Protein AF-A0A5P2B6B4-F1 (afdb_monomer)

Solvent-accessible surface area (backbone atoms only — not comparable to full-atom values): 13349 Å² total; per-residue (Å²): 59,82,77,48,73,48,73,36,60,22,91,46,49,34,39,34,38,29,34,76,62,81,73,95,62,90,82,69,44,90,88,43,49,54,36,73,57,63,37,37,36,38,33,26,19,46,38,84,82,54,61,31,37,40,37,37,16,48,32,23,35,77,52,66,64,51,74,76,42,79,48,65,31,42,17,85,80,11,31,41,22,40,26,20,81,87,60,85,31,70,50,74,45,80,78,59,76,56,40,80,41,42,38,36,35,22,26,74,38,90,50,51,19,49,40,37,42,38,28,32,52,43,36,86,60,73,40,76,66,83,53,25,86,97,28,76,68,80,39,28,17,46,19,91,91,55,85,76,46,64,69,54,48,42,48,59,49,61,70,56,83,67,64,58,54,33,37,45,12,17,43,48,43,47,53,54,58,38,58,77,70,43,60,79,96,44,29,66,64,53,50,52,52,54,49,50,54,52,37,57,49,49,37,70,77,27,78,84,55,50,70,65,63,45,52,62,45,47,60,58,55,48,54,58,60,65,73,57,87,72,60,58,46,61,54,19,43,52,51,23,52,56,50,66,74,72,99

Radius of gyration: 19.87 Å; Cα contacts (8 Å, |Δi|>4): 507; chains: 1; bounding box: 45×36×56 Å

Structure (mmCIF, N/CA/C/O backbone):
data_AF-A0A5P2B6B4-F1
#
_entry.id   AF-A0A5P2B6B4-F1
#
loop_
_atom_site.group_PDB
_atom_site.id
_atom_site.type_symbol
_atom_site.label_atom_id
_atom_site.label_alt_id
_atom_site.label_comp_id
_atom_site.label_asym_id
_atom_site.label_entity_id
_atom_site.label_seq_id
_atom_site.pdbx_PDB_ins_code
_atom_site.Cartn_x
_atom_site.Cartn_y
_atom_site.Cartn_z
_atom_site.occupancy
_atom_site.B_iso_or_equiv
_atom_site.auth_seq_id
_atom_site.auth_comp_id
_atom_site.auth_asym_id
_atom_site.auth_atom_id
_atom_site.pdbx_PDB_model_num
ATOM 1 N N . MET A 1 1 ? -0.303 7.213 -2.039 1.00 91.44 1 MET A N 1
ATOM 2 C CA . MET A 1 1 ? 1.070 6.738 -1.867 1.00 91.44 1 MET A CA 1
ATOM 3 C C . MET A 1 1 ? 1.201 5.963 -0.576 1.00 91.44 1 MET A C 1
ATOM 5 O O . MET A 1 1 ? 0.590 6.354 0.409 1.00 91.44 1 MET A O 1
ATOM 9 N N . LEU A 1 2 ? 1.980 4.879 -0.571 1.00 93.62 2 LEU A N 1
ATOM 10 C CA . LEU A 1 2 ? 2.314 4.149 0.654 1.00 93.62 2 LEU A CA 1
ATOM 11 C C . LEU A 1 2 ? 3.146 5.065 1.562 1.00 93.62 2 LEU A C 1
ATOM 13 O O . LEU A 1 2 ? 4.217 5.510 1.159 1.00 93.62 2 LEU A O 1
ATOM 17 N N . ILE A 1 3 ? 2.653 5.351 2.764 1.00 94.56 3 ILE A N 1
ATOM 18 C CA . ILE A 1 3 ? 3.325 6.221 3.746 1.00 94.56 3 ILE A CA 1
ATOM 19 C C . ILE A 1 3 ? 3.871 5.443 4.947 1.00 94.56 3 ILE A C 1
ATOM 21 O O . ILE A 1 3 ? 4.609 5.995 5.755 1.00 94.56 3 ILE A O 1
ATOM 25 N N . GLY A 1 4 ? 3.514 4.165 5.077 1.00 93.75 4 GLY A N 1
ATOM 26 C CA . GLY A 1 4 ? 4.013 3.310 6.143 1.00 93.75 4 GLY A CA 1
ATOM 27 C C . GLY A 1 4 ? 3.501 1.881 6.029 1.00 93.75 4 GLY A C 1
ATOM 28 O O . GLY A 1 4 ? 2.440 1.625 5.463 1.00 93.75 4 GLY A O 1
ATOM 29 N N . SER A 1 5 ? 4.258 0.938 6.580 1.00 94.62 5 SER A N 1
ATOM 30 C CA . SER A 1 5 ? 3.860 -0.462 6.699 1.00 94.62 5 SER A CA 1
ATOM 31 C C . SER A 1 5 ? 4.417 -1.030 7.996 1.00 94.62 5 SER A C 1
ATOM 33 O O . SER A 1 5 ? 5.578 -0.794 8.321 1.00 94.62 5 SER A O 1
ATOM 35 N N . ALA A 1 6 ? 3.609 -1.803 8.714 1.00 94.81 6 ALA A N 1
ATOM 36 C CA . ALA A 1 6 ? 3.999 -2.443 9.962 1.00 94.81 6 ALA A CA 1
ATOM 37 C C . ALA A 1 6 ? 3.448 -3.868 10.044 1.00 94.81 6 ALA A C 1
ATOM 39 O O . ALA A 1 6 ? 2.351 -4.156 9.567 1.00 94.81 6 ALA A O 1
ATOM 40 N N . GLU A 1 7 ? 4.200 -4.756 10.685 1.00 94.81 7 GLU A N 1
ATOM 41 C CA . GLU A 1 7 ? 3.718 -6.072 11.094 1.00 94.81 7 GLU A CA 1
ATOM 42 C C . GLU A 1 7 ? 3.522 -6.060 12.609 1.00 94.81 7 GLU A C 1
ATOM 44 O O . GLU A 1 7 ? 4.463 -5.839 13.368 1.00 94.81 7 GLU A O 1
ATOM 49 N N . LEU A 1 8 ? 2.279 -6.236 13.049 1.00 94.44 8 LEU A N 1
ATOM 50 C CA . LEU A 1 8 ? 1.875 -6.023 14.434 1.00 94.44 8 LEU A CA 1
ATOM 51 C C . LEU A 1 8 ? 1.517 -7.346 15.101 1.00 94.44 8 LEU A C 1
ATOM 53 O O . LEU A 1 8 ? 0.795 -8.173 14.537 1.00 94.44 8 LEU A O 1
ATOM 57 N N . HIS A 1 9 ? 1.980 -7.526 16.335 1.00 92.69 9 HIS A N 1
ATOM 58 C CA . HIS A 1 9 ? 1.501 -8.601 17.189 1.00 92.69 9 HIS A CA 1
ATOM 59 C C . HIS A 1 9 ? 0.221 -8.153 17.899 1.00 92.69 9 HIS A C 1
ATOM 61 O O . HIS A 1 9 ? 0.231 -7.177 18.647 1.00 92.69 9 HIS A O 1
ATOM 67 N N . LEU A 1 10 ? -0.884 -8.870 17.688 1.00 93.44 10 LEU A N 1
ATOM 68 C CA . LEU A 1 10 ? -2.151 -8.553 18.340 1.00 93.44 10 LEU A CA 1
ATOM 69 C C . LEU A 1 10 ? -2.412 -9.512 19.503 1.00 93.44 10 LEU A C 1
ATOM 71 O O . LEU A 1 10 ? -2.600 -10.714 19.302 1.00 93.44 10 LEU A O 1
ATOM 75 N N . ASN A 1 11 ? -2.463 -8.959 20.719 1.00 90.00 11 ASN A N 1
ATOM 76 C CA . ASN A 1 11 ? -2.829 -9.703 21.929 1.00 90.00 11 ASN A CA 1
ATOM 77 C C . ASN A 1 11 ? -4.291 -10.173 21.893 1.00 90.00 11 ASN A C 1
ATOM 79 O O . ASN A 1 11 ? -4.629 -11.232 22.412 1.00 90.00 11 ASN A O 1
ATOM 83 N N . HIS A 1 12 ? -5.150 -9.374 21.261 1.00 90.31 12 HIS A N 1
ATOM 84 C CA . HIS A 1 12 ? -6.575 -9.629 21.077 1.00 90.31 12 HIS A CA 1
ATOM 85 C C . HIS A 1 12 ? -6.882 -9.670 19.585 1.00 90.31 12 HIS A C 1
ATOM 87 O O . HIS A 1 12 ? -6.149 -9.084 18.796 1.00 90.31 12 HIS A O 1
ATOM 93 N N . ARG A 1 13 ? -7.981 -10.319 19.183 1.00 92.75 13 ARG A N 1
ATOM 94 C CA . ARG A 1 13 ? -8.430 -10.426 17.775 1.00 92.75 13 ARG A CA 1
ATOM 95 C C . ARG A 1 13 ? -8.974 -9.109 17.205 1.00 92.75 13 ARG A C 1
ATOM 97 O O . ARG A 1 13 ? -9.963 -9.103 16.481 1.00 92.75 13 ARG A O 1
ATOM 104 N N . VAL A 1 14 ? -8.367 -7.987 17.585 1.00 95.06 14 VAL A N 1
ATOM 105 C CA . VAL A 1 14 ? -8.829 -6.634 17.291 1.00 95.06 14 VAL A CA 1
ATOM 106 C C . VAL A 1 14 ? -7.638 -5.742 16.969 1.00 95.06 14 VAL A C 1
ATOM 108 O O . VAL A 1 14 ? -6.748 -5.558 17.804 1.00 95.06 14 VAL A O 1
ATOM 111 N N . LEU A 1 15 ? -7.660 -5.167 15.771 1.00 96.44 15 LEU A N 1
ATOM 112 C CA . LEU A 1 15 ? -6.787 -4.077 15.360 1.00 96.44 15 LEU A CA 1
ATOM 113 C C . LEU A 1 15 ? -7.529 -2.752 15.579 1.00 96.44 15 LEU A C 1
ATOM 115 O O . LEU A 1 15 ? -8.641 -2.581 15.081 1.00 96.44 15 LEU A O 1
ATOM 119 N N . ARG A 1 16 ? -6.920 -1.820 16.312 1.00 97.19 16 ARG A N 1
ATOM 120 C CA . ARG A 1 16 ? -7.391 -0.438 16.454 1.00 97.19 16 ARG A CA 1
ATOM 121 C C . ARG A 1 16 ? -6.700 0.439 15.419 1.00 97.19 16 ARG A C 1
ATOM 123 O O . ARG A 1 16 ? -5.485 0.349 15.266 1.00 97.19 16 ARG A O 1
ATOM 130 N N . ILE A 1 17 ? -7.476 1.288 14.758 1.00 97.81 17 ILE A N 1
ATOM 131 C CA . ILE A 1 17 ? -7.048 2.273 13.762 1.00 97.81 17 ILE A CA 1
ATOM 132 C C . ILE A 1 17 ? -7.698 3.605 14.139 1.00 97.81 17 ILE A C 1
ATOM 134 O O . ILE A 1 17 ? -8.892 3.617 14.419 1.00 97.81 17 ILE A O 1
ATOM 138 N N . GLY A 1 18 ? -6.966 4.713 14.164 1.00 97.56 18 GLY A N 1
ATOM 139 C CA . GLY A 1 18 ? -7.562 6.022 14.449 1.00 97.56 18 GLY A CA 1
ATOM 140 C C . GLY A 1 18 ? -6.600 6.990 15.113 1.00 97.56 18 GLY A C 1
ATOM 141 O O . GLY A 1 18 ? -5.397 6.924 14.867 1.00 97.56 18 GLY A O 1
ATOM 142 N N . SER A 1 19 ? -7.131 7.876 15.953 1.00 96.19 19 SER A N 1
ATOM 143 C CA . SER A 1 19 ? -6.328 8.845 16.700 1.00 96.19 19 SER A CA 1
ATOM 144 C C . SER A 1 19 ? -5.232 8.169 17.547 1.00 96.19 19 SER A C 1
ATOM 146 O O . SER A 1 19 ? -5.400 7.060 18.063 1.00 96.19 19 SER A O 1
ATOM 148 N N . PRO A 1 20 ? -4.083 8.834 17.733 1.00 95.38 20 PRO A N 1
ATOM 149 C CA . PRO A 1 20 ? -3.073 8.428 18.696 1.00 95.38 20 PRO A CA 1
ATOM 150 C C . PRO A 1 20 ? -3.533 8.419 20.162 1.00 95.38 20 PRO A C 1
ATOM 152 O O . PRO A 1 20 ? -2.935 7.704 20.980 1.00 95.38 20 PRO A O 1
ATOM 155 N N . ALA A 1 21 ? -4.539 9.213 20.518 1.00 93.38 21 ALA A N 1
ATOM 156 C CA . ALA A 1 21 ? -5.131 9.184 21.849 1.00 93.38 21 ALA A CA 1
ATOM 157 C C . ALA A 1 21 ? -6.040 7.950 22.006 1.00 93.38 21 ALA A C 1
ATOM 159 O O . ALA A 1 21 ? -6.608 7.489 21.024 1.00 93.38 21 ALA A O 1
ATOM 160 N N . PRO A 1 22 ? -6.212 7.388 23.215 1.00 90.44 22 PRO A N 1
ATOM 161 C CA . PRO A 1 22 ? -7.196 6.329 23.433 1.00 90.44 22 PRO A CA 1
ATOM 162 C C . PRO A 1 22 ? -8.619 6.772 23.035 1.00 90.44 22 PRO A C 1
ATOM 164 O O . PRO A 1 22 ? -8.943 7.950 23.183 1.00 90.44 22 PRO A O 1
ATOM 167 N N . PRO A 1 23 ? -9.490 5.851 22.579 1.00 90.75 23 PRO A N 1
ATOM 168 C CA . PRO A 1 23 ? -10.877 6.190 22.280 1.00 90.75 23 PRO A CA 1
ATOM 169 C C . PRO A 1 23 ? -11.614 6.633 23.550 1.00 90.75 23 PRO A C 1
ATOM 171 O O . PRO A 1 23 ? -11.475 6.009 24.602 1.00 90.75 23 PRO A O 1
ATOM 174 N N . GLU A 1 24 ? -12.425 7.686 23.437 1.00 86.75 24 GLU A N 1
ATOM 175 C CA . GLU A 1 24 ? -13.268 8.188 24.535 1.00 86.75 24 GLU A CA 1
ATOM 176 C C . GLU A 1 24 ? -14.393 7.204 24.898 1.00 86.75 24 GLU A C 1
ATOM 178 O O . GLU A 1 24 ? -14.835 7.135 26.044 1.00 86.75 24 GLU A O 1
ATOM 183 N N . GLU A 1 25 ? -14.834 6.412 23.919 1.00 89.25 25 GLU A N 1
ATOM 184 C CA . GLU A 1 25 ? -15.925 5.449 24.039 1.00 89.25 25 GLU A CA 1
ATOM 185 C C . GLU A 1 25 ? -15.418 4.001 24.045 1.00 89.25 25 GLU A C 1
ATOM 187 O O . GLU A 1 25 ? -14.388 3.655 23.455 1.00 89.25 25 GLU A O 1
ATOM 192 N N . VAL A 1 26 ? -16.190 3.107 24.670 1.00 90.06 26 VAL A N 1
ATOM 193 C CA . VAL A 1 26 ? -15.909 1.668 24.638 1.00 90.06 26 VAL A CA 1
ATOM 194 C C . VAL A 1 26 ? -16.328 1.089 23.287 1.00 90.06 26 VAL A C 1
ATOM 196 O O . VAL A 1 26 ? -17.502 0.837 23.029 1.00 90.06 26 VAL A O 1
ATOM 199 N N . LEU A 1 27 ? -15.339 0.809 22.442 1.00 92.50 27 LEU A N 1
ATOM 200 C CA . LEU A 1 27 ? -15.523 0.192 21.130 1.00 92.50 27 LEU A CA 1
ATOM 201 C C . LEU A 1 27 ? -15.472 -1.342 21.207 1.00 92.50 27 LEU A C 1
ATOM 203 O O . LEU A 1 27 ? -14.423 -1.963 21.013 1.00 92.50 27 LEU A O 1
ATOM 207 N N . ALA A 1 28 ? -16.612 -1.971 21.488 1.00 92.12 28 ALA A N 1
ATOM 208 C CA . ALA A 1 28 ? -16.741 -3.428 21.506 1.00 92.12 28 ALA A CA 1
ATOM 209 C C . ALA A 1 28 ? -17.234 -3.968 20.153 1.00 92.12 28 ALA A C 1
ATOM 211 O O . ALA A 1 28 ? -18.277 -3.551 19.665 1.00 92.12 28 ALA A O 1
ATOM 212 N N . LEU A 1 29 ? -16.522 -4.944 19.575 1.00 91.06 29 LEU A N 1
ATOM 213 C CA . LEU A 1 29 ? -16.943 -5.578 18.316 1.00 91.06 29 LEU A CA 1
ATOM 214 C C . LEU A 1 29 ? -18.234 -6.394 18.456 1.00 91.06 29 LEU A C 1
ATOM 216 O O . LEU A 1 29 ? -18.972 -6.527 17.491 1.00 91.06 29 LEU A O 1
ATOM 220 N N . ALA A 1 30 ? -18.489 -6.996 19.624 1.00 89.62 30 ALA A N 1
ATOM 221 C CA . ALA A 1 30 ? -19.669 -7.836 19.880 1.00 89.62 30 ALA A CA 1
ATOM 222 C C . ALA A 1 30 ? -19.943 -8.917 18.800 1.00 89.62 30 ALA A C 1
ATOM 224 O O . ALA A 1 30 ? -21.089 -9.254 18.522 1.00 89.62 30 ALA A O 1
ATOM 225 N N . GLY A 1 31 ? -18.886 -9.468 18.190 1.00 87.69 31 GLY A N 1
ATOM 226 C CA . GLY A 1 31 ? -18.977 -10.470 17.119 1.00 87.69 31 GLY A CA 1
ATOM 227 C C . GLY A 1 31 ? -19.087 -9.899 15.698 1.00 87.69 31 GLY A C 1
ATOM 228 O O . GLY A 1 31 ? -19.020 -10.668 14.743 1.00 87.69 31 GLY A O 1
ATOM 229 N N . ALA A 1 32 ? -19.205 -8.579 15.539 1.00 92.75 32 ALA A N 1
ATOM 230 C CA . ALA A 1 32 ? -19.132 -7.912 14.244 1.00 92.75 32 ALA A CA 1
ATOM 231 C C . ALA A 1 32 ? -17.679 -7.850 13.723 1.00 92.75 32 ALA A C 1
ATOM 233 O O . ALA A 1 32 ? -16.735 -7.845 14.519 1.00 92.75 32 ALA A O 1
ATOM 234 N N . PRO A 1 33 ? -17.471 -7.757 12.396 1.00 93.12 33 PRO A N 1
ATOM 235 C CA . PRO A 1 33 ? -16.137 -7.589 11.817 1.00 93.12 33 PRO A CA 1
ATOM 236 C C . PRO A 1 33 ? -15.548 -6.186 12.049 1.00 93.12 33 PRO A C 1
ATOM 238 O O . PRO A 1 33 ? -14.350 -5.986 11.849 1.00 93.12 33 PRO A O 1
ATOM 241 N N . LEU A 1 34 ? -16.379 -5.224 12.460 1.00 96.81 34 LEU A N 1
ATOM 242 C CA . LEU A 1 34 ? -16.052 -3.809 12.575 1.00 96.81 34 LEU A CA 1
ATOM 243 C C . LEU A 1 34 ? -16.903 -3.140 13.663 1.00 96.81 34 LEU A C 1
ATOM 245 O O . LEU A 1 34 ? -18.099 -3.411 13.763 1.00 96.81 34 LEU A O 1
ATOM 249 N N . VAL A 1 35 ? -16.313 -2.204 14.406 1.00 97.12 35 VAL A N 1
ATOM 250 C CA . VAL A 1 35 ? -17.040 -1.143 15.120 1.00 97.12 35 VAL A CA 1
ATOM 251 C C . VAL A 1 35 ? -16.271 0.170 14.970 1.00 97.12 35 VAL A C 1
ATOM 253 O O . VAL A 1 35 ? -15.041 0.160 14.958 1.00 97.12 35 VAL A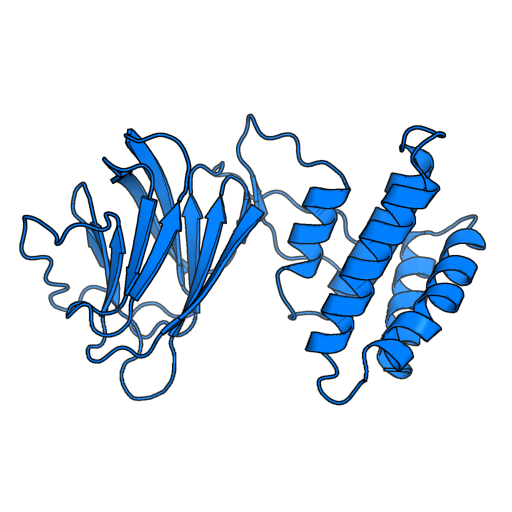 O 1
ATOM 256 N N . ALA A 1 36 ? -16.971 1.294 14.839 1.00 97.19 36 ALA A N 1
ATOM 257 C CA . ALA A 1 36 ? -16.359 2.602 14.630 1.00 97.19 36 ALA A CA 1
ATOM 258 C C . ALA A 1 36 ? -16.974 3.663 15.550 1.00 97.19 36 ALA A C 1
ATOM 260 O O . ALA A 1 36 ? -18.158 3.600 15.875 1.00 97.19 36 ALA A O 1
ATOM 261 N N . SER A 1 37 ? -16.157 4.637 15.935 1.00 96.56 37 SER A N 1
ATOM 262 C CA . SER A 1 37 ? -16.560 5.928 16.489 1.00 96.56 37 SER A CA 1
ATOM 263 C C . SER A 1 37 ? -16.052 7.044 15.576 1.00 96.56 37 SER A C 1
ATOM 265 O O . SER A 1 37 ? -15.486 6.804 14.512 1.00 96.56 37 SER A O 1
ATOM 267 N N . ARG A 1 38 ? -16.211 8.290 16.024 1.00 96.69 38 ARG A N 1
ATOM 268 C CA . ARG A 1 38 ? -15.717 9.474 15.321 1.00 96.69 38 ARG A CA 1
ATOM 269 C C . ARG A 1 38 ? -14.191 9.521 15.166 1.00 96.69 38 ARG A C 1
ATOM 271 O O . ARG A 1 38 ? -13.702 10.160 14.244 1.00 96.69 38 ARG A O 1
ATOM 278 N N . THR A 1 39 ? -13.433 8.913 16.075 1.00 97.50 39 THR A N 1
ATOM 279 C CA . THR A 1 39 ? -11.960 9.027 16.109 1.00 97.50 39 THR A CA 1
ATOM 280 C C . THR A 1 39 ? -11.252 7.703 15.859 1.00 97.50 39 THR A C 1
ATOM 282 O O . THR A 1 39 ? -10.038 7.687 15.667 1.00 97.50 39 THR A O 1
ATOM 285 N N . HIS A 1 40 ? -11.985 6.587 15.886 1.00 97.94 40 HIS A N 1
ATOM 286 C CA . HIS A 1 40 ? -11.404 5.255 15.864 1.00 97.94 40 HIS A CA 1
ATOM 287 C C . HIS A 1 40 ? -12.270 4.234 15.144 1.00 97.94 40 HIS A C 1
ATOM 289 O O . HIS A 1 40 ? -13.495 4.287 15.155 1.00 97.94 40 HIS A O 1
ATOM 295 N N . VAL A 1 41 ? -11.600 3.214 14.631 1.00 97.69 41 VAL A N 1
ATOM 296 C CA . VAL A 1 41 ? -12.173 1.997 14.087 1.00 97.69 41 VAL A CA 1
ATOM 297 C C . VAL A 1 41 ? -11.484 0.809 14.745 1.00 97.69 41 VAL A C 1
ATOM 299 O O . VAL A 1 41 ? -10.259 0.752 14.856 1.00 97.69 41 VAL A O 1
ATOM 302 N N . HIS A 1 42 ? -12.273 -0.163 15.178 1.00 97.56 42 HIS A N 1
ATOM 303 C CA . HIS A 1 42 ? -11.806 -1.488 15.551 1.00 97.56 42 HIS A CA 1
ATOM 304 C C . HIS A 1 42 ? -12.193 -2.474 14.454 1.00 97.56 42 HIS A C 1
ATOM 306 O O . HIS A 1 42 ? -13.360 -2.558 14.076 1.00 97.56 42 HIS A O 1
ATOM 312 N N . ILE A 1 43 ? -11.214 -3.239 13.978 1.00 97.19 43 ILE A N 1
ATOM 313 C CA . ILE A 1 43 ? -11.387 -4.281 12.965 1.00 97.19 43 ILE A CA 1
ATOM 314 C C . ILE A 1 43 ? -11.069 -5.638 13.587 1.00 97.19 43 ILE A C 1
ATOM 316 O O . ILE A 1 43 ? -10.044 -5.801 14.254 1.00 97.19 43 ILE A O 1
ATOM 320 N N . ALA A 1 44 ? -11.935 -6.620 13.345 1.00 96.31 44 ALA A N 1
ATOM 321 C CA . ALA A 1 44 ? -11.678 -8.008 13.697 1.00 96.31 44 ALA A CA 1
ATOM 322 C C . ALA A 1 44 ? -10.513 -8.567 12.863 1.00 96.31 44 ALA A C 1
ATOM 324 O O . ALA A 1 44 ? -10.546 -8.553 11.631 1.00 96.31 44 ALA A O 1
ATOM 325 N N . ALA A 1 45 ? -9.488 -9.077 13.540 1.00 95.31 45 ALA A N 1
ATOM 326 C CA . ALA A 1 45 ? -8.266 -9.578 12.921 1.00 95.31 45 ALA A CA 1
ATOM 327 C C . ALA A 1 45 ? -7.811 -10.881 13.586 1.00 95.31 45 ALA A C 1
ATOM 329 O O . ALA A 1 45 ? -8.246 -11.229 14.689 1.00 95.31 45 ALA A O 1
ATOM 330 N N . ARG A 1 46 ? -6.893 -11.613 12.949 1.00 92.38 46 ARG A N 1
ATOM 331 C CA . ARG A 1 46 ? -6.263 -12.760 13.616 1.00 92.38 46 ARG A CA 1
ATOM 332 C C . ARG A 1 46 ? -5.443 -12.289 14.823 1.00 92.38 46 ARG A C 1
ATOM 334 O O . ARG A 1 46 ? -4.767 -11.268 14.765 1.00 92.38 46 ARG A O 1
ATOM 341 N N . ALA A 1 47 ? -5.460 -13.066 15.901 1.00 83.31 47 ALA A N 1
ATOM 342 C CA . ALA A 1 47 ? -4.576 -12.870 17.051 1.00 83.31 47 ALA A CA 1
ATOM 343 C C . ALA A 1 47 ? -3.822 -14.152 17.353 1.00 83.31 47 ALA A C 1
ATOM 345 O O . ALA A 1 47 ? -4.353 -15.241 17.123 1.00 83.31 47 ALA A O 1
ATOM 346 N N . GLN A 1 48 ? -2.608 -14.001 17.885 1.00 78.81 48 GLN A N 1
ATOM 347 C CA . GLN A 1 48 ? -1.766 -15.076 18.430 1.00 78.81 48 GLN A CA 1
ATOM 348 C C . GLN A 1 48 ? -1.373 -16.208 17.455 1.00 78.81 48 GLN A C 1
ATOM 350 O O . GLN A 1 48 ? -0.565 -17.056 17.813 1.00 78.81 48 GLN A O 1
ATOM 355 N N . ALA A 1 49 ? -1.878 -16.207 16.217 1.00 78.19 49 ALA A N 1
ATOM 356 C CA . ALA A 1 49 ? -1.509 -17.153 15.161 1.00 78.19 49 ALA A CA 1
ATOM 357 C C . ALA A 1 49 ? -0.399 -16.625 14.227 1.00 78.19 49 ALA A C 1
ATOM 359 O O . ALA A 1 49 ? 0.201 -17.395 13.485 1.00 78.19 49 ALA A O 1
ATOM 360 N N . GLY A 1 50 ? -0.135 -15.315 14.238 1.00 86.06 50 GLY A N 1
ATOM 361 C CA . GLY A 1 50 ? 0.868 -14.656 13.399 1.00 86.06 50 GLY A CA 1
ATOM 362 C C . GLY A 1 50 ? 0.729 -13.134 13.434 1.00 86.06 50 GLY A C 1
ATOM 363 O O . GLY A 1 50 ? -0.239 -12.613 13.990 1.00 86.06 50 GLY A O 1
ATOM 364 N N . LEU A 1 51 ? 1.687 -12.422 12.833 1.00 93.25 51 LEU A N 1
ATOM 365 C CA . LEU A 1 51 ? 1.656 -10.958 12.741 1.00 93.25 51 LEU A CA 1
ATOM 366 C C . LEU A 1 51 ? 0.544 -10.489 11.795 1.00 93.25 51 LEU A C 1
ATOM 368 O O . LEU A 1 51 ? 0.269 -11.143 10.790 1.00 93.25 51 LEU A O 1
ATOM 372 N N . VAL A 1 52 ? -0.092 -9.362 12.093 1.00 95.75 52 VAL A N 1
ATOM 373 C CA . VAL A 1 52 ? -1.025 -8.696 11.175 1.00 95.75 52 VAL A CA 1
ATOM 374 C C . VAL A 1 52 ? -0.268 -7.606 10.438 1.00 95.75 52 VAL A C 1
ATOM 376 O O . VAL A 1 52 ? 0.295 -6.713 11.069 1.00 95.75 52 VAL A O 1
ATOM 379 N N . ARG A 1 53 ? -0.238 -7.681 9.106 1.00 95.81 53 ARG A N 1
ATOM 380 C CA . ARG A 1 53 ? 0.398 -6.654 8.281 1.00 95.81 53 ARG A CA 1
ATOM 381 C C . ARG A 1 53 ? -0.589 -5.522 8.040 1.00 95.81 53 ARG A C 1
ATOM 383 O O . ARG A 1 53 ? -1.674 -5.757 7.518 1.00 95.81 53 ARG A O 1
ATOM 390 N N . VAL A 1 54 ? -0.188 -4.306 8.374 1.00 96.94 54 VAL A N 1
ATOM 391 C CA . VAL A 1 54 ? -0.964 -3.091 8.136 1.00 96.94 54 VAL A CA 1
ATOM 392 C C . VAL A 1 54 ? -0.160 -2.168 7.238 1.00 96.94 54 VAL A C 1
ATOM 394 O O . VAL A 1 54 ? 1.004 -1.897 7.527 1.00 96.94 54 VAL A O 1
ATOM 397 N N . ARG A 1 55 ? -0.773 -1.679 6.162 1.00 97.12 55 ARG A N 1
ATOM 398 C CA . ARG A 1 55 ? -0.189 -0.660 5.284 1.00 97.12 55 ARG A CA 1
ATOM 399 C C . ARG A 1 55 ? -1.046 0.593 5.319 1.00 97.12 55 ARG A C 1
ATOM 401 O O . ARG A 1 55 ? -2.270 0.517 5.225 1.00 97.12 55 ARG A O 1
ATOM 408 N N . LEU A 1 56 ? -0.383 1.731 5.459 1.00 97.75 56 LEU A N 1
ATOM 409 C CA . LEU A 1 56 ? -0.994 3.049 5.475 1.00 97.75 56 LEU A CA 1
ATOM 410 C C . LEU A 1 56 ? -0.685 3.754 4.162 1.00 97.75 56 LEU A C 1
ATOM 412 O O . LEU A 1 56 ? 0.474 3.835 3.747 1.00 97.75 56 LEU A O 1
ATOM 416 N N . TRP A 1 57 ? -1.717 4.297 3.537 1.00 97.25 57 TRP A N 1
ATOM 417 C CA . TRP A 1 57 ? -1.640 4.965 2.250 1.00 97.25 57 TRP A CA 1
ATOM 418 C C . TRP A 1 57 ? -2.249 6.358 2.356 1.00 97.25 57 TRP A C 1
ATOM 420 O O . TRP A 1 57 ? -3.303 6.501 2.955 1.00 97.25 57 TRP A O 1
ATOM 430 N N . ASN A 1 58 ? -1.630 7.369 1.754 1.00 95.69 58 ASN A N 1
ATOM 431 C CA . ASN A 1 58 ? -2.166 8.731 1.696 1.00 95.69 58 ASN A CA 1
ATOM 432 C C . ASN A 1 58 ? -2.506 9.121 0.259 1.00 95.69 58 ASN A C 1
ATOM 434 O O . ASN A 1 58 ? -1.653 8.979 -0.617 1.00 95.69 58 ASN A O 1
ATOM 438 N N . ARG A 1 59 ? -3.725 9.591 0.006 1.00 95.88 59 ARG A N 1
ATOM 439 C CA . ARG A 1 59 ? -4.290 10.009 -1.288 1.00 95.88 59 ARG A CA 1
ATOM 440 C C . ARG A 1 59 ? -4.371 8.960 -2.390 1.00 95.88 59 ARG A C 1
ATOM 442 O O . ARG A 1 59 ? -5.147 9.124 -3.318 1.00 95.88 59 ARG A O 1
ATOM 449 N N . ALA A 1 60 ? -3.604 7.875 -2.326 1.00 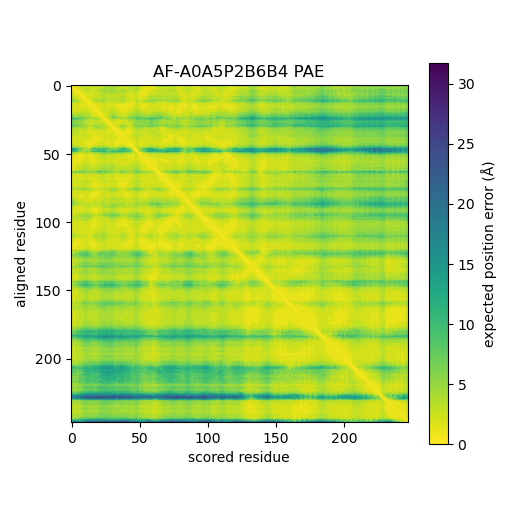95.56 60 ALA A N 1
ATOM 450 C CA . ALA A 1 60 ? -3.671 6.797 -3.307 1.00 95.56 60 ALA A CA 1
ATOM 451 C C . ALA A 1 60 ? -3.299 5.444 -2.702 1.00 95.56 60 ALA A C 1
ATOM 453 O O . ALA A 1 60 ? -2.290 5.354 -2.000 1.00 95.56 60 ALA A O 1
ATOM 454 N N . GLY A 1 61 ? -4.048 4.391 -3.007 1.00 95.44 61 GLY A N 1
ATOM 455 C CA . GLY A 1 61 ? -3.807 3.056 -2.464 1.00 95.44 61 GLY A CA 1
ATOM 456 C C . GLY A 1 61 ? -4.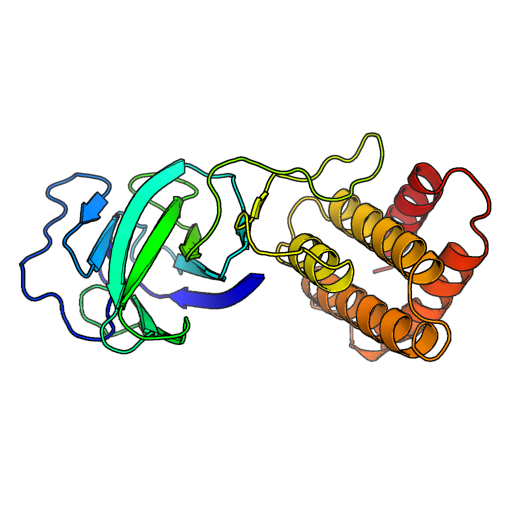570 1.962 -3.210 1.00 95.44 61 GLY A C 1
ATOM 457 O O . GLY A 1 61 ? -5.303 2.262 -4.151 1.00 95.44 61 GLY A O 1
ATOM 458 N N . PRO A 1 62 ? -4.385 0.688 -2.838 1.00 94.12 62 PRO A N 1
ATOM 459 C CA . PRO A 1 62 ? -5.075 -0.430 -3.469 1.00 94.12 62 PRO A CA 1
ATOM 460 C C . PRO A 1 62 ? -6.598 -0.268 -3.391 1.00 94.12 62 PRO A C 1
ATOM 462 O O . PRO A 1 62 ? -7.135 0.089 -2.346 1.00 94.12 62 PRO A O 1
ATOM 465 N N . ALA A 1 63 ? -7.303 -0.565 -4.485 1.00 93.31 63 ALA A N 1
ATOM 466 C CA . ALA A 1 63 ? -8.768 -0.593 -4.493 1.00 93.31 63 ALA A CA 1
ATOM 467 C C . ALA A 1 63 ? -9.339 -1.958 -4.064 1.00 93.31 63 ALA A C 1
ATOM 469 O O . ALA A 1 63 ? -10.517 -2.051 -3.713 1.00 93.31 63 ALA A O 1
ATOM 470 N N . GLY A 1 64 ? -8.520 -3.014 -4.134 1.00 87.50 64 GLY A N 1
ATOM 471 C CA . GLY A 1 64 ? -8.914 -4.394 -3.851 1.00 87.50 64 GLY A CA 1
ATOM 472 C C . GLY A 1 64 ? -9.064 -4.722 -2.361 1.00 87.50 64 GLY A C 1
ATOM 473 O O . GLY A 1 64 ? -8.683 -3.947 -1.491 1.00 87.50 64 GLY A O 1
ATOM 474 N N . GLY A 1 65 ? -9.591 -5.918 -2.084 1.00 90.69 65 GLY A N 1
ATOM 475 C CA . GLY A 1 65 ? -9.901 -6.389 -0.731 1.00 90.69 65 GLY A CA 1
ATOM 476 C C . GLY A 1 65 ? -11.361 -6.154 -0.337 1.00 90.69 65 GLY A C 1
ATOM 477 O O . GLY A 1 65 ? -12.133 -5.529 -1.063 1.00 90.69 65 GLY A O 1
ATOM 478 N N . SER A 1 66 ? -11.749 -6.685 0.820 1.00 96.25 66 SER A N 1
ATOM 479 C CA . SER A 1 66 ? -13.079 -6.454 1.389 1.00 96.25 66 SER A CA 1
ATOM 480 C C . SER A 1 66 ? -13.077 -5.133 2.149 1.00 96.25 66 SER A C 1
ATOM 482 O O . SER A 1 66 ? -12.371 -5.003 3.151 1.00 96.25 66 SER A O 1
ATOM 484 N N . VAL A 1 67 ? -13.849 -4.151 1.682 1.00 96.25 67 VAL A N 1
ATOM 485 C CA . VAL A 1 67 ? -14.028 -2.868 2.379 1.00 96.25 67 VAL A CA 1
ATOM 486 C C . VAL A 1 67 ? -14.827 -3.116 3.658 1.00 96.25 67 VAL A C 1
ATOM 488 O O . VAL A 1 67 ? -15.980 -3.537 3.593 1.00 96.25 67 VAL A O 1
ATOM 491 N N . LEU A 1 68 ? -14.210 -2.874 4.815 1.00 97.00 68 LEU A N 1
ATOM 492 C CA . LEU A 1 68 ? -14.895 -2.924 6.110 1.00 97.00 68 LEU A CA 1
ATOM 493 C C . LEU A 1 68 ? -15.257 -1.536 6.617 1.00 97.00 68 LEU A C 1
ATOM 495 O O . LEU A 1 68 ? -16.278 -1.391 7.274 1.00 97.00 68 LEU A O 1
ATOM 499 N N . PHE A 1 69 ? -14.445 -0.527 6.313 1.00 97.50 69 PHE A N 1
ATOM 500 C CA . PHE A 1 69 ? -14.713 0.853 6.694 1.00 97.50 69 PHE A CA 1
ATOM 501 C C . PHE A 1 69 ? -14.509 1.766 5.494 1.00 97.50 69 PHE A C 1
ATOM 503 O O . PHE A 1 69 ? -13.515 1.629 4.785 1.00 97.50 69 PHE A O 1
ATOM 510 N N . ASP A 1 70 ? -15.442 2.684 5.289 1.00 97.06 70 ASP A N 1
ATOM 511 C CA . ASP A 1 70 ? -15.343 3.755 4.304 1.00 97.06 70 ASP A CA 1
ATOM 512 C C . ASP A 1 70 ? -16.100 4.956 4.871 1.00 97.06 70 ASP A C 1
ATOM 514 O O . ASP A 1 70 ? -17.334 4.989 4.876 1.00 97.06 70 ASP A O 1
ATOM 518 N N . GLY A 1 71 ? -15.371 5.866 5.509 1.00 97.00 71 GLY A N 1
ATOM 519 C CA . GLY A 1 71 ? -15.974 6.935 6.293 1.00 97.00 71 GLY A CA 1
ATOM 520 C C . GLY A 1 71 ? -14.951 7.887 6.887 1.00 97.00 71 GLY A C 1
ATOM 521 O O . GLY A 1 71 ? -13.751 7.754 6.678 1.00 97.00 71 GLY A O 1
ATOM 522 N N . GLU A 1 72 ? -15.430 8.871 7.632 1.00 97.75 72 GLU A N 1
ATOM 523 C CA . GLU A 1 72 ? -14.588 9.926 8.188 1.00 97.75 72 GLU A CA 1
ATOM 524 C C . GLU A 1 72 ? -14.087 9.579 9.593 1.00 97.75 72 GLU A C 1
ATOM 526 O O . GLU A 1 72 ? -14.857 9.090 10.422 1.00 97.75 72 GLU A O 1
ATOM 531 N N . LEU A 1 73 ? -12.817 9.889 9.873 1.00 98.00 73 LEU A N 1
ATOM 532 C CA . LEU A 1 73 ? -12.253 9.927 11.222 1.00 98.00 73 LEU A CA 1
ATOM 533 C C . LEU A 1 73 ? -11.683 11.309 11.529 1.00 98.00 73 LEU A C 1
ATOM 535 O O . LEU A 1 73 ? -11.103 11.965 10.667 1.00 98.00 73 LEU A O 1
ATOM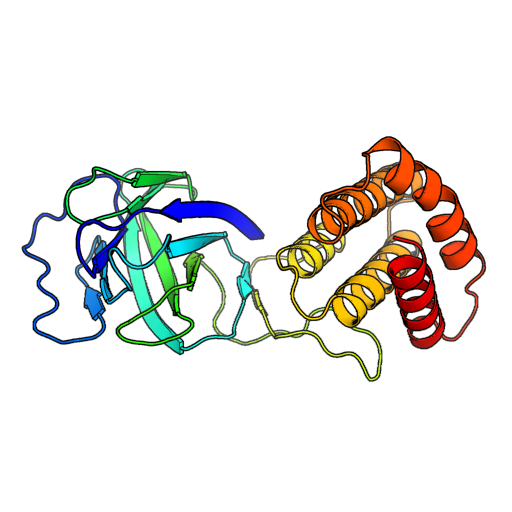 539 N N . VAL A 1 74 ? -11.807 11.729 12.785 1.00 97.88 74 VAL A N 1
ATOM 540 C CA . VAL A 1 74 ? -11.165 12.945 13.291 1.00 97.88 74 VAL A CA 1
ATOM 541 C C . VAL A 1 74 ? -9.800 12.612 13.884 1.00 97.88 74 VAL A C 1
ATOM 543 O O . VAL A 1 74 ? -9.703 11.823 14.826 1.00 97.88 74 VAL A O 1
ATOM 546 N N . LEU A 1 75 ? -8.761 13.226 13.319 1.00 97.69 75 LEU A N 1
ATOM 547 C CA . LEU A 1 75 ? -7.360 13.111 13.712 1.00 97.69 75 LEU A CA 1
ATOM 548 C C . LEU A 1 75 ? -6.865 14.491 14.178 1.00 97.69 75 LEU A C 1
ATOM 550 O O . LEU A 1 75 ? -6.307 15.266 13.403 1.00 97.69 75 LEU A O 1
ATOM 554 N N . ASP A 1 76 ? -7.100 14.815 15.452 1.00 94.88 76 ASP A N 1
ATOM 555 C CA . ASP A 1 76 ? -6.831 16.147 16.032 1.00 94.88 76 ASP A CA 1
ATOM 556 C C . ASP A 1 76 ? -5.344 16.546 16.068 1.00 94.88 76 ASP A C 1
ATOM 558 O O . ASP A 1 76 ? -5.016 17.712 16.281 1.00 94.88 76 ASP A O 1
ATOM 562 N N . ASP A 1 77 ? -4.435 15.593 15.871 1.00 94.88 77 ASP A N 1
ATOM 563 C CA . ASP A 1 77 ? -2.990 15.812 15.796 1.00 94.88 77 ASP A CA 1
ATOM 564 C C . ASP A 1 77 ? -2.415 15.581 14.388 1.00 94.88 77 ASP A C 1
ATOM 566 O O . ASP A 1 77 ? -1.197 15.629 14.208 1.00 94.88 77 ASP A O 1
ATOM 570 N N . GLY A 1 78 ? -3.270 15.337 13.385 1.00 95.94 78 GLY A N 1
ATOM 571 C CA . GLY A 1 78 ? -2.837 15.061 12.011 1.00 95.94 78 GLY A CA 1
ATOM 572 C C . GLY A 1 78 ? -2.040 13.757 11.887 1.00 95.94 78 GLY A C 1
ATOM 573 O O . GLY A 1 78 ? -1.221 13.597 10.974 1.00 95.94 78 GLY A O 1
ATOM 574 N N . ALA A 1 79 ? -2.232 12.819 12.819 1.00 97.19 79 ALA A N 1
ATOM 575 C CA . ALA A 1 79 ? -1.586 11.518 12.814 1.00 97.19 79 ALA A CA 1
ATOM 576 C C . ALA A 1 79 ? -2.600 10.382 12.966 1.00 97.19 79 ALA A C 1
ATOM 578 O O . ALA A 1 79 ? -3.665 10.521 13.559 1.00 97.19 79 ALA A O 1
ATOM 579 N N . ILE A 1 80 ? -2.241 9.221 12.426 1.00 97.69 80 ILE A N 1
ATOM 580 C CA . ILE A 1 80 ? -3.005 7.985 12.557 1.00 97.69 80 ILE A CA 1
ATOM 581 C C . ILE A 1 80 ? -2.164 6.947 13.293 1.00 97.69 80 ILE A C 1
ATOM 583 O O . ILE A 1 80 ? -0.971 6.771 13.030 1.00 97.69 80 ILE A O 1
ATOM 587 N N . ALA A 1 81 ? -2.789 6.244 14.226 1.00 97.25 81 ALA A N 1
ATOM 588 C CA . ALA A 1 81 ? -2.220 5.119 14.937 1.00 97.25 81 ALA A CA 1
ATOM 589 C C . ALA A 1 81 ? -2.909 3.822 14.517 1.00 97.25 81 ALA A C 1
ATOM 591 O O . ALA A 1 81 ? -4.132 3.762 14.381 1.00 97.25 81 ALA A O 1
ATOM 592 N N . VAL A 1 82 ? -2.111 2.769 14.374 1.00 97.06 82 VAL A N 1
ATOM 593 C CA . VAL A 1 82 ? -2.576 1.393 14.214 1.00 97.06 82 VAL A CA 1
ATOM 594 C C . VAL A 1 82 ? -1.903 0.505 15.249 1.00 97.06 82 VAL A C 1
ATOM 596 O O . VAL A 1 82 ? -0.700 0.612 15.488 1.00 97.06 82 VAL A O 1
ATOM 599 N N . GLY A 1 83 ? -2.668 -0.351 15.914 1.00 95.44 83 GLY A N 1
ATOM 600 C CA . GLY A 1 83 ? -2.133 -1.127 17.026 1.00 95.44 83 GLY A CA 1
ATOM 601 C C . GLY A 1 83 ? -3.124 -2.101 17.631 1.00 95.44 83 GLY A C 1
ATOM 602 O O . GLY A 1 83 ? -4.297 -2.139 17.261 1.00 95.44 83 GLY A O 1
ATOM 603 N N . ASP A 1 84 ? -2.653 -2.893 18.586 1.00 92.75 84 ASP A N 1
ATOM 604 C CA . ASP A 1 84 ? -3.552 -3.698 19.402 1.00 92.75 84 ASP A CA 1
ATOM 605 C C . ASP A 1 84 ? -4.331 -2.813 20.391 1.00 92.75 84 ASP A C 1
ATOM 607 O O . ASP A 1 84 ? -3.917 -1.709 20.751 1.00 92.75 84 ASP A O 1
ATOM 611 N N . ILE A 1 85 ? -5.475 -3.306 20.863 1.00 91.56 85 ILE A N 1
ATOM 612 C CA . ILE A 1 85 ? -6.373 -2.525 21.727 1.00 91.56 85 ILE A CA 1
ATOM 613 C C . ILE A 1 85 ? -5.789 -2.173 23.103 1.00 91.56 85 ILE A C 1
ATOM 615 O O . ILE A 1 85 ? -6.289 -1.235 23.732 1.00 91.56 85 ILE A O 1
ATOM 619 N N . LEU A 1 86 ? -4.758 -2.892 23.567 1.00 89.75 86 LEU A N 1
ATOM 620 C CA . LEU A 1 86 ? -4.035 -2.568 24.799 1.00 89.75 86 LEU A CA 1
ATOM 621 C C . LEU A 1 86 ? -2.864 -1.601 24.560 1.00 89.75 86 LEU A C 1
ATOM 623 O O . LEU A 1 86 ? -2.277 -1.122 25.526 1.00 89.75 86 LEU A O 1
ATOM 627 N N . GLY A 1 87 ? -2.526 -1.303 23.301 1.00 86.94 87 GLY A N 1
ATOM 628 C CA . GLY A 1 87 ? -1.447 -0.385 22.935 1.00 86.94 87 GLY A CA 1
ATOM 629 C C . GLY A 1 87 ? -0.034 -0.924 23.182 1.00 86.94 87 GLY A C 1
ATOM 630 O O . GLY A 1 87 ? 0.903 -0.134 23.258 1.00 86.94 87 GLY A O 1
ATOM 631 N N . VAL A 1 88 ? 0.131 -2.242 23.309 1.00 88.06 88 VAL A N 1
ATOM 632 C CA . VAL A 1 88 ? 1.429 -2.914 23.487 1.00 88.06 88 VAL A CA 1
ATOM 633 C C . VAL A 1 88 ? 2.226 -2.919 22.180 1.00 88.06 88 VAL A C 1
ATOM 635 O O . VAL A 1 88 ? 3.426 -2.660 22.184 1.00 88.06 88 VAL A O 1
ATOM 638 N N . SER A 1 89 ? 1.562 -3.203 21.059 1.00 91.25 89 SER A N 1
ATOM 639 C CA . SER A 1 89 ? 2.096 -3.072 19.704 1.00 91.25 89 SER A CA 1
ATOM 640 C C . SER A 1 89 ? 1.383 -1.930 19.005 1.00 91.25 89 SER A C 1
ATOM 642 O O . SER A 1 89 ? 0.162 -1.958 18.837 1.00 91.25 89 SER A O 1
ATOM 644 N N . ARG A 1 90 ? 2.147 -0.922 18.587 1.00 94.12 90 ARG A N 1
ATOM 645 C CA . ARG A 1 90 ? 1.599 0.305 18.019 1.00 94.12 90 ARG A CA 1
ATOM 646 C C . ARG A 1 90 ? 2.544 0.907 16.988 1.00 94.12 90 ARG A C 1
ATOM 648 O O . ARG A 1 90 ? 3.747 0.987 17.213 1.00 94.12 90 ARG A O 1
ATOM 655 N N . PHE A 1 91 ? 1.971 1.379 15.892 1.00 96.31 91 PHE A N 1
ATOM 656 C CA . PHE A 1 91 ? 2.630 2.130 14.835 1.00 96.31 91 PHE A CA 1
ATOM 657 C C . PHE A 1 91 ? 1.863 3.438 14.620 1.00 96.31 91 PHE A C 1
ATOM 659 O O . PHE A 1 91 ? 0.635 3.426 14.573 1.00 96.31 91 PHE A O 1
ATOM 666 N N . VAL A 1 92 ? 2.570 4.566 14.555 1.00 96.88 92 VAL A N 1
ATOM 667 C CA . VAL A 1 92 ? 1.977 5.903 14.402 1.00 96.88 92 VAL A CA 1
ATOM 668 C C . VAL A 1 92 ? 2.635 6.591 13.222 1.00 96.88 92 VAL A C 1
ATOM 670 O O . VAL A 1 92 ? 3.857 6.553 13.099 1.00 96.88 92 VAL A O 1
ATOM 673 N N . GLN A 1 93 ? 1.826 7.227 12.383 1.00 97.75 93 GLN A N 1
ATOM 674 C CA . GLN A 1 93 ? 2.278 7.911 11.182 1.00 97.75 93 GLN A CA 1
ATOM 675 C C . GLN A 1 93 ? 1.559 9.254 11.046 1.00 97.75 93 GLN A C 1
ATOM 677 O O . GLN A 1 93 ? 0.344 9.324 11.215 1.00 97.75 93 GLN A O 1
ATOM 682 N N . SER A 1 94 ? 2.297 10.317 10.721 1.00 96.00 94 SER A N 1
ATOM 683 C CA . SER A 1 94 ? 1.687 11.602 10.359 1.00 96.00 94 SER A CA 1
ATOM 684 C C . SER A 1 94 ? 1.042 11.503 8.975 1.00 96.00 94 SER A C 1
ATOM 686 O O . SER A 1 94 ? 1.629 10.918 8.058 1.00 96.00 94 SER A O 1
ATOM 688 N N . VAL A 1 95 ? -0.166 12.051 8.842 1.00 94.25 95 VAL A N 1
ATOM 689 C CA . VAL A 1 95 ? -0.981 11.991 7.618 1.00 94.25 95 VAL A CA 1
ATOM 690 C C . VAL A 1 95 ? -1.219 13.362 6.984 1.00 94.25 95 VAL A C 1
ATOM 692 O O . VAL A 1 95 ? -1.615 13.425 5.821 1.00 94.25 95 VAL A O 1
ATOM 695 N N . GLY A 1 96 ? -0.904 14.445 7.698 1.00 91.69 96 GLY A N 1
ATOM 696 C CA . GLY A 1 96 ? -1.021 15.813 7.207 1.00 91.69 96 GLY A CA 1
ATOM 697 C C . GLY A 1 96 ? -1.479 16.764 8.303 1.00 91.69 96 GLY A C 1
ATOM 698 O O . GLY A 1 96 ? -1.074 16.629 9.459 1.00 91.69 96 GLY A O 1
ATOM 699 N N . ASP A 1 97 ? -2.311 17.725 7.915 1.00 95.00 97 ASP A N 1
ATOM 700 C CA . ASP A 1 97 ? -2.904 18.685 8.838 1.00 95.00 97 ASP A CA 1
ATOM 701 C C . ASP A 1 97 ? -3.918 18.005 9.770 1.00 95.00 97 ASP A C 1
ATOM 703 O O . ASP A 1 97 ? -4.596 17.069 9.351 1.00 95.00 97 ASP A O 1
ATOM 707 N N . PRO A 1 98 ? -4.065 18.477 11.018 1.00 97.25 98 PRO A N 1
ATOM 708 C CA . PRO A 1 98 ? -5.151 18.057 11.891 1.00 97.25 98 PRO A CA 1
ATOM 709 C C . PRO A 1 98 ? -6.538 18.267 11.283 1.00 97.25 98 PRO A C 1
ATOM 711 O O . PRO A 1 98 ? -6.809 19.315 10.691 1.00 97.25 98 PRO A O 1
ATOM 714 N N . GLY A 1 99 ? -7.457 17.332 11.527 1.00 97.31 99 GLY A N 1
ATOM 715 C CA . GLY A 1 99 ? -8.856 17.509 11.149 1.00 97.31 99 GLY A CA 1
ATOM 716 C C . GLY A 1 99 ? -9.595 16.225 10.807 1.00 97.31 99 GLY A C 1
ATOM 717 O O . GLY A 1 99 ? -9.326 15.153 11.346 1.00 97.31 99 GLY A O 1
ATOM 718 N N . VAL A 1 100 ? -10.599 16.368 9.943 1.00 97.81 100 VAL A N 1
ATOM 719 C CA . VAL A 1 100 ? -11.410 15.259 9.438 1.00 97.81 100 VAL A CA 1
ATOM 720 C C . VAL A 1 100 ? -10.714 14.669 8.219 1.00 97.81 100 VAL A C 1
ATOM 722 O O . VAL A 1 100 ? -10.456 15.392 7.260 1.00 97.81 100 VAL A O 1
ATOM 725 N N . HIS A 1 101 ? -10.465 13.366 8.251 1.00 97.81 101 HIS A N 1
ATOM 726 C CA . HIS A 1 101 ? -9.895 12.616 7.138 1.00 97.81 101 HIS A CA 1
ATOM 727 C C . HIS A 1 101 ? -10.851 11.522 6.698 1.00 97.81 101 HIS A C 1
ATOM 729 O O . HIS A 1 101 ? -11.479 10.854 7.526 1.00 97.81 101 HIS A O 1
ATOM 735 N N . HIS A 1 102 ? -10.920 11.296 5.394 1.00 97.19 102 HIS A N 1
ATOM 736 C CA . HIS A 1 102 ? -11.637 10.162 4.843 1.00 97.19 102 HIS A CA 1
ATOM 737 C C . HIS A 1 102 ? -10.751 8.918 4.918 1.00 97.19 102 HIS A C 1
ATOM 739 O O . HIS A 1 102 ? -9.630 8.913 4.416 1.00 97.19 102 HIS A O 1
ATOM 745 N N . ILE A 1 103 ? -11.240 7.848 5.534 1.00 97.75 103 ILE A N 1
ATOM 746 C CA . ILE A 1 103 ? -10.495 6.613 5.753 1.00 97.75 103 ILE A CA 1
ATOM 747 C C . ILE A 1 103 ? -11.239 5.454 5.101 1.00 97.75 103 ILE A C 1
ATOM 749 O O . ILE A 1 103 ? -12.381 5.146 5.443 1.00 97.75 103 ILE A O 1
ATOM 753 N N . ARG A 1 104 ? -10.536 4.747 4.219 1.00 97.69 104 ARG A N 1
ATOM 754 C CA . ARG A 1 104 ? -10.970 3.485 3.627 1.00 97.69 104 ARG A CA 1
ATOM 755 C C . ARG A 1 104 ? -10.129 2.341 4.182 1.00 97.69 104 ARG A C 1
ATOM 757 O O . ARG A 1 104 ? -8.944 2.219 3.878 1.00 97.69 104 ARG A O 1
ATOM 764 N N . GLY A 1 105 ? -10.746 1.499 5.004 1.00 97.69 105 GLY A N 1
ATOM 765 C CA . GLY A 1 105 ? -10.155 0.291 5.576 1.00 97.69 105 GLY A CA 1
ATOM 766 C C . GLY A 1 105 ? -10.577 -0.955 4.801 1.00 97.69 105 GLY A C 1
ATOM 767 O O . GLY A 1 105 ? -11.756 -1.318 4.792 1.00 97.69 105 GLY A O 1
ATOM 768 N N . THR A 1 106 ? -9.612 -1.636 4.189 1.00 97.50 106 THR A N 1
ATOM 769 C CA . THR A 1 106 ? -9.818 -2.896 3.459 1.00 97.50 106 THR A CA 1
ATOM 770 C C . THR A 1 106 ? -9.031 -4.033 4.095 1.00 97.50 106 THR A C 1
ATOM 772 O O . THR A 1 106 ? -7.946 -3.828 4.641 1.00 97.50 106 THR A O 1
ATOM 775 N N . VAL A 1 107 ? -9.590 -5.240 4.041 1.00 97.69 107 VAL A N 1
ATOM 776 C CA . VAL A 1 107 ? -8.967 -6.450 4.590 1.00 97.69 107 VAL A CA 1
ATOM 777 C C . VAL A 1 107 ? -8.963 -7.591 3.588 1.00 97.69 107 VAL A C 1
ATOM 779 O O . VAL A 1 107 ? -9.770 -7.625 2.656 1.00 97.69 107 VAL A O 1
ATOM 782 N N . ASP A 1 108 ? -8.075 -8.557 3.807 1.00 95.56 108 ASP A N 1
ATOM 783 C CA . ASP A 1 108 ? -8.045 -9.783 3.017 1.00 95.56 108 ASP A CA 1
ATOM 784 C C . ASP A 1 108 ? -9.144 -10.789 3.390 1.00 95.56 108 ASP A C 1
ATOM 786 O O . ASP A 1 108 ? -9.725 -11.386 2.488 1.00 95.56 108 ASP A O 1
ATOM 790 N N . ASP A 1 109 ? -9.449 -10.951 4.681 1.00 95.06 109 ASP A N 1
ATOM 791 C CA . ASP A 1 109 ? -10.477 -11.881 5.171 1.00 95.06 109 ASP A CA 1
ATOM 792 C C . ASP A 1 109 ? -11.281 -11.274 6.347 1.00 95.06 109 ASP A C 1
ATOM 794 O O . ASP A 1 109 ? -10.758 -11.151 7.462 1.00 95.06 109 ASP A O 1
ATOM 798 N N . PRO A 1 110 ? -12.537 -10.830 6.131 1.00 95.06 110 PRO A N 1
ATOM 799 C CA . PRO A 1 110 ? -13.381 -10.264 7.183 1.00 95.06 110 PRO A CA 1
ATOM 800 C C . PRO A 1 110 ? -13.535 -11.174 8.411 1.00 95.06 110 PRO A C 1
ATOM 802 O O . PRO A 1 110 ? -13.983 -12.311 8.319 1.00 95.06 110 PRO A O 1
ATOM 805 N N . GLY A 1 111 ? -13.223 -10.652 9.601 1.00 92.62 111 GLY A N 1
ATOM 806 C CA . GLY A 1 111 ? -13.350 -11.387 10.868 1.00 92.62 111 GLY A CA 1
ATOM 807 C C . GLY A 1 111 ? -12.061 -12.063 11.344 1.00 92.62 111 GLY A C 1
ATOM 808 O O . GLY A 1 111 ? -11.887 -12.258 12.548 1.00 92.62 111 GLY A O 1
ATOM 809 N N . VAL A 1 112 ? -11.137 -12.381 10.432 1.00 94.19 112 VAL A N 1
ATOM 810 C CA . VAL A 1 112 ? -9.850 -13.038 10.741 1.00 94.19 112 VAL A CA 1
ATOM 811 C C . VAL A 1 112 ? -8.677 -12.432 9.963 1.00 94.19 112 VAL A C 1
ATOM 813 O O . VAL A 1 112 ? -7.660 -13.094 9.746 1.00 94.19 112 VAL A O 1
ATOM 816 N N . ALA A 1 113 ? -8.803 -11.156 9.593 1.00 95.75 113 ALA A N 1
ATOM 817 C CA . ALA A 1 113 ? -7.882 -10.441 8.721 1.00 95.75 113 ALA A CA 1
ATOM 818 C C . ALA A 1 113 ? -6.414 -10.635 9.121 1.00 95.75 113 ALA A C 1
ATOM 820 O O . ALA A 1 113 ? -6.042 -10.529 10.297 1.00 95.75 113 ALA A O 1
ATOM 821 N N . SER A 1 114 ? -5.579 -10.899 8.118 1.00 95.50 114 SER A N 1
ATOM 822 C CA . SER A 1 114 ? -4.125 -10.998 8.256 1.00 95.50 114 SER A CA 1
ATOM 823 C C . SER A 1 114 ? -3.393 -9.828 7.607 1.00 95.50 114 SER A C 1
ATOM 825 O O . SER A 1 114 ? -2.251 -9.532 7.973 1.00 95.50 114 SER A O 1
ATOM 827 N N . ARG A 1 115 ? -4.064 -9.156 6.668 1.00 95.62 115 ARG A N 1
ATOM 828 C CA . ARG A 1 115 ? -3.580 -7.986 5.944 1.00 95.62 115 ARG A CA 1
ATOM 829 C C . ARG A 1 115 ? -4.662 -6.918 5.958 1.00 95.62 115 ARG A C 1
ATOM 831 O O . ARG A 1 115 ? -5.816 -7.205 5.644 1.00 95.62 115 ARG A O 1
ATOM 838 N N . VAL A 1 116 ? -4.266 -5.705 6.318 1.00 97.31 116 VAL A N 1
ATOM 839 C CA . VAL A 1 116 ? -5.142 -4.537 6.374 1.00 97.31 116 VAL A CA 1
ATOM 840 C C . VAL A 1 116 ? -4.491 -3.397 5.602 1.00 97.31 116 VAL A C 1
ATOM 842 O O . VAL A 1 116 ? -3.342 -3.037 5.859 1.00 97.31 116 VAL A O 1
ATOM 845 N N . ASP A 1 117 ? -5.231 -2.823 4.667 1.00 97.69 117 ASP A N 1
ATOM 846 C CA . ASP A 1 117 ? -4.852 -1.616 3.943 1.00 97.69 117 ASP A CA 1
ATOM 847 C C . ASP A 1 117 ? -5.748 -0.466 4.407 1.00 97.69 117 ASP A C 1
ATOM 849 O O . ASP A 1 117 ? -6.976 -0.565 4.370 1.00 97.69 117 ASP A O 1
ATOM 853 N N . VAL A 1 118 ? -5.122 0.620 4.860 1.00 98.12 118 VAL A N 1
ATOM 854 C CA . VAL A 1 118 ? -5.797 1.844 5.301 1.00 98.12 118 VAL A CA 1
ATOM 855 C C . VAL A 1 118 ? -5.425 2.956 4.339 1.00 98.12 118 VAL A C 1
ATOM 857 O O . VAL A 1 118 ? -4.273 3.392 4.314 1.00 98.12 118 VAL A O 1
ATOM 860 N N . VAL A 1 119 ? -6.384 3.395 3.534 1.00 97.69 119 VAL A N 1
ATOM 861 C CA . VAL A 1 119 ? -6.198 4.478 2.571 1.00 97.69 119 VAL A CA 1
ATOM 862 C C . VAL A 1 119 ? -6.851 5.744 3.108 1.00 97.69 119 VAL A C 1
ATOM 864 O O . VAL A 1 119 ? -8.043 5.759 3.396 1.00 97.69 119 VAL A O 1
ATOM 867 N N . ILE A 1 120 ? -6.044 6.782 3.269 1.00 97.62 120 ILE A N 1
ATOM 868 C CA . ILE A 1 120 ? -6.412 8.093 3.798 1.00 97.62 120 ILE A CA 1
ATOM 869 C C . ILE A 1 120 ? -6.614 9.042 2.620 1.00 97.62 120 ILE A C 1
ATOM 871 O O . ILE A 1 120 ? -5.786 9.060 1.710 1.00 97.62 120 ILE A O 1
ATOM 875 N N . ASP A 1 121 ? -7.702 9.805 2.639 1.00 96.62 121 ASP A N 1
ATOM 876 C CA . ASP A 1 121 ? -8.030 10.884 1.704 1.00 96.62 121 ASP A CA 1
ATOM 877 C C . ASP A 1 121 ? -7.898 10.497 0.222 1.00 96.62 121 ASP A C 1
ATOM 879 O O . ASP A 1 121 ? -7.423 11.277 -0.597 1.00 96.62 121 ASP A O 1
ATOM 883 N N . SER A 1 122 ? -8.282 9.268 -0.139 1.00 93.94 122 SER A N 1
ATOM 884 C CA . SER A 1 122 ? -8.355 8.836 -1.539 1.00 93.94 122 SER A CA 1
ATOM 885 C C . SER A 1 122 ? -9.698 9.156 -2.184 1.00 93.94 122 SER A C 1
ATOM 887 O O . SER A 1 122 ? -10.709 9.338 -1.507 1.00 93.94 122 SER A O 1
ATOM 889 N N . GLY A 1 123 ? -9.733 9.080 -3.515 1.00 92.12 123 GLY A N 1
ATOM 890 C CA . GLY A 1 123 ? -10.976 8.973 -4.269 1.00 92.12 123 GLY A CA 1
ATOM 891 C C . GLY A 1 123 ? -11.683 7.635 -4.031 1.00 92.12 123 GLY A C 1
ATOM 892 O O . GLY A 1 123 ? -11.219 6.772 -3.274 1.00 92.12 123 GLY A O 1
ATOM 893 N N . ARG A 1 124 ? -12.830 7.463 -4.690 1.00 88.12 124 ARG A N 1
ATOM 894 C CA . ARG A 1 124 ? -13.689 6.273 -4.543 1.00 88.12 124 ARG A CA 1
ATOM 895 C C . ARG A 1 124 ? -13.560 5.299 -5.704 1.00 88.12 124 ARG A C 1
ATOM 897 O O . ARG A 1 124 ? -13.621 4.085 -5.491 1.00 88.12 124 ARG A O 1
ATOM 904 N N . ASP A 1 125 ? -13.348 5.837 -6.897 1.00 89.25 125 ASP A N 1
ATOM 905 C CA . ASP A 1 125 ? -13.348 5.069 -8.131 1.00 89.25 125 ASP A CA 1
ATOM 906 C C . ASP A 1 125 ? -12.015 4.358 -8.356 1.00 89.25 125 ASP A C 1
ATOM 908 O O . ASP A 1 125 ? -10.931 4.920 -8.179 1.00 89.25 125 ASP A O 1
ATOM 912 N N . GLY A 1 126 ? -12.113 3.090 -8.754 1.00 91.06 126 GLY A N 1
ATOM 913 C CA . GLY A 1 126 ? -10.963 2.286 -9.134 1.00 91.06 126 GLY A CA 1
ATOM 914 C C . GLY A 1 126 ? -10.372 2.777 -10.452 1.00 91.06 126 GLY A C 1
ATOM 915 O O . GLY A 1 126 ? -11.040 2.797 -11.484 1.00 91.06 126 GLY A O 1
ATOM 916 N N . GLN A 1 127 ? -9.095 3.122 -10.421 1.00 92.56 127 GLN A N 1
ATOM 917 C CA . GLN A 1 127 ? -8.287 3.519 -11.561 1.00 92.56 127 GLN A CA 1
ATOM 918 C C . GLN A 1 127 ? -7.286 2.413 -11.896 1.00 92.56 127 GLN A C 1
ATOM 920 O O . GLN A 1 127 ? -6.754 1.724 -11.020 1.00 92.56 127 GLN A O 1
ATOM 925 N N . SER A 1 128 ? -7.040 2.225 -13.190 1.00 94.12 128 SER A N 1
ATOM 926 C CA . SER A 1 128 ? -6.015 1.294 -13.661 1.00 94.12 128 SER A CA 1
ATOM 927 C C . SER A 1 128 ? -4.686 2.026 -13.757 1.00 94.12 128 SER A C 1
ATOM 929 O O . SER A 1 128 ? -4.621 3.096 -14.358 1.00 94.12 128 SER A O 1
ATOM 931 N N . LEU A 1 129 ? -3.633 1.437 -13.196 1.00 95.06 129 LEU A N 1
ATOM 932 C CA . LEU A 1 129 ? -2.272 1.898 -13.453 1.00 95.06 129 LEU A CA 1
ATOM 933 C C . LEU A 1 129 ? -1.815 1.435 -14.841 1.00 95.06 129 LEU A C 1
ATOM 935 O O . LEU A 1 129 ? -2.362 0.482 -15.412 1.00 95.06 129 LEU A O 1
ATOM 939 N N . THR A 1 130 ? -0.771 2.077 -15.358 1.00 96.31 130 THR A N 1
ATOM 940 C CA . THR A 1 130 ? -0.051 1.621 -16.546 1.00 96.31 130 THR A CA 1
ATOM 941 C C . THR A 1 130 ? 0.330 0.155 -16.365 1.00 96.31 130 THR A C 1
ATOM 943 O O . THR A 1 130 ? 0.967 -0.230 -15.387 1.00 96.31 130 THR A O 1
ATOM 946 N N . SER A 1 131 ? -0.076 -0.670 -17.323 1.00 96.81 131 SER A N 1
ATOM 947 C CA . SER A 1 131 ? 0.216 -2.101 -17.374 1.00 96.81 131 SER A CA 1
ATOM 948 C C . SER A 1 131 ? 0.572 -2.505 -18.800 1.00 96.81 131 SER A C 1
ATOM 950 O O . SER A 1 131 ? 0.497 -1.689 -19.725 1.00 96.81 131 SER A O 1
ATOM 952 N N . VAL A 1 132 ? 1.023 -3.743 -18.959 1.00 96.81 132 VAL A N 1
ATOM 953 C CA . VAL A 1 132 ? 1.365 -4.340 -20.250 1.00 96.81 132 VAL A CA 1
ATOM 954 C C . VAL A 1 132 ? 0.212 -5.229 -20.714 1.00 96.81 132 VAL A C 1
ATOM 956 O O . VAL A 1 132 ? -0.388 -5.930 -19.895 1.00 96.81 132 VAL A O 1
ATOM 959 N N . ASP A 1 133 ? -0.079 -5.230 -22.014 1.00 95.31 133 ASP A N 1
ATOM 960 C CA . 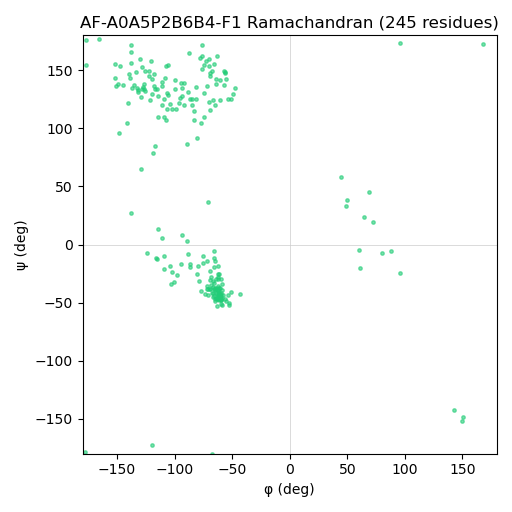ASP A 1 133 ? -1.091 -6.099 -22.621 1.00 95.31 133 ASP A CA 1
ATOM 961 C C . ASP A 1 133 ? -0.924 -7.571 -22.197 1.00 95.31 133 ASP A C 1
ATOM 963 O O . ASP A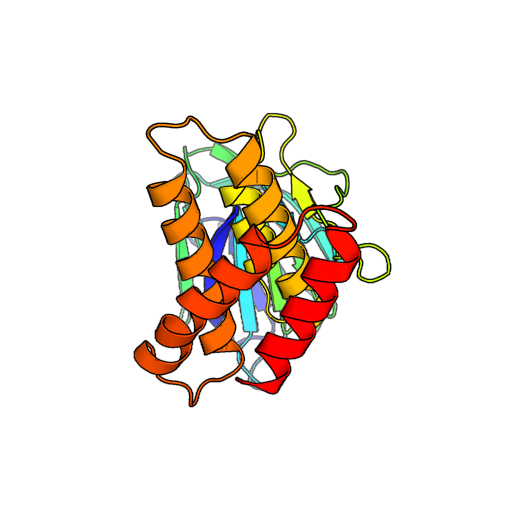 1 133 ? 0.161 -8.150 -22.258 1.00 95.31 133 ASP A O 1
ATOM 967 N N . GLY A 1 134 ? -2.017 -8.188 -21.738 1.00 95.06 134 GLY A N 1
ATOM 968 C CA . GLY A 1 134 ? -2.020 -9.563 -21.217 1.00 95.06 134 GLY A CA 1
ATOM 969 C C . GLY A 1 134 ? -1.529 -9.716 -19.770 1.00 95.06 134 GLY A C 1
ATOM 970 O O . GLY A 1 134 ? -1.701 -10.786 -19.189 1.00 95.06 134 GLY A O 1
ATOM 971 N N . TYR A 1 135 ? -1.004 -8.652 -19.156 1.00 96.44 135 TYR A N 1
ATOM 972 C CA . TYR A 1 135 ? -0.474 -8.648 -17.790 1.00 96.44 135 TYR A CA 1
ATOM 973 C C . TYR A 1 135 ? -1.067 -7.493 -16.959 1.00 96.44 135 TYR A C 1
ATOM 975 O O . TYR A 1 135 ? -0.340 -6.582 -16.549 1.00 96.44 135 TYR A O 1
ATOM 983 N N . PRO A 1 136 ? -2.390 -7.505 -16.690 1.00 95.88 136 PRO A N 1
ATOM 984 C CA . PRO A 1 136 ? -3.046 -6.432 -15.952 1.00 95.88 136 PRO A CA 1
ATOM 985 C C . PRO A 1 136 ? -2.559 -6.361 -14.500 1.00 95.88 136 PRO A C 1
ATOM 987 O O . PRO A 1 136 ? -2.125 -7.360 -13.915 1.00 95.88 136 PRO A O 1
ATOM 990 N N . LEU A 1 137 ? -2.683 -5.172 -13.912 1.00 95.81 137 LEU A N 1
ATOM 991 C CA . LEU A 1 137 ? -2.454 -4.926 -12.490 1.00 95.81 137 LEU A CA 1
ATOM 992 C C . LEU A 1 137 ? -3.782 -4.719 -11.745 1.00 95.81 137 LEU A C 1
ATOM 994 O O . LEU A 1 137 ? -4.762 -4.285 -12.357 1.00 95.81 137 LEU A O 1
ATOM 998 N N . PRO A 1 138 ? -3.830 -4.988 -10.425 1.00 93.69 138 PRO A N 1
ATOM 999 C CA . PRO A 1 138 ? -4.963 -4.597 -9.595 1.00 93.69 138 PRO A CA 1
ATOM 1000 C C . PRO A 1 138 ? -5.233 -3.089 -9.667 1.00 93.69 138 PRO A C 1
ATOM 1002 O O . PRO A 1 138 ? -4.307 -2.290 -9.806 1.00 93.69 138 PRO A O 1
ATOM 1005 N N . GLN A 1 139 ? -6.502 -2.705 -9.528 1.00 94.50 139 GLN A N 1
ATOM 1006 C CA . GLN A 1 139 ? -6.904 -1.300 -9.500 1.00 94.50 139 GLN A CA 1
ATOM 1007 C C . GLN A 1 139 ? -6.451 -0.593 -8.217 1.00 94.50 139 GLN A C 1
ATOM 1009 O O . GLN A 1 139 ? -6.317 -1.205 -7.150 1.00 94.50 139 GLN A O 1
ATOM 1014 N N . PHE A 1 140 ? -6.283 0.720 -8.329 1.00 94.94 140 PHE A N 1
ATOM 1015 C CA . PHE A 1 140 ? -5.956 1.631 -7.239 1.00 94.94 140 PHE A CA 1
ATOM 1016 C C . PHE A 1 140 ? -7.025 2.712 -7.131 1.00 94.94 140 PHE A C 1
ATOM 1018 O O . PHE A 1 140 ? -7.615 3.099 -8.129 1.00 94.94 140 PHE A O 1
ATOM 1025 N N . VAL A 1 141 ? -7.273 3.211 -5.929 1.00 95.38 141 VAL A N 1
ATOM 1026 C CA . VAL A 1 141 ? -8.010 4.460 -5.734 1.00 95.38 141 VAL A CA 1
ATOM 1027 C C . VAL A 1 141 ? -7.017 5.602 -5.608 1.00 95.38 141 VAL A C 1
ATOM 1029 O O . VAL A 1 141 ? -5.981 5.442 -4.962 1.00 95.38 141 VAL A O 1
ATOM 1032 N N . VAL A 1 142 ? -7.328 6.740 -6.222 1.00 95.44 142 VAL A N 1
ATOM 1033 C CA . VAL A 1 142 ? -6.494 7.949 -6.234 1.00 95.44 142 VAL A CA 1
ATOM 1034 C C . VAL A 1 142 ? -7.400 9.149 -5.972 1.00 95.44 142 VAL A C 1
ATOM 1036 O O . VAL A 1 142 ? -8.527 9.178 -6.460 1.00 95.44 142 VAL A O 1
ATOM 1039 N N . ALA A 1 143 ? -6.958 10.091 -5.142 1.00 94.69 143 ALA A N 1
ATOM 1040 C CA . ALA A 1 143 ? -7.674 11.331 -4.865 1.00 94.69 143 ALA A CA 1
ATOM 1041 C C . ALA A 1 143 ? -7.869 12.148 -6.146 1.00 94.69 143 ALA A C 1
ATOM 1043 O O . ALA A 1 143 ? -6.986 12.194 -6.999 1.00 94.69 143 ALA A O 1
ATOM 1044 N N . GLU A 1 144 ? -9.033 12.784 -6.279 1.00 90.31 144 GLU A N 1
ATOM 1045 C CA . GLU A 1 144 ? -9.414 13.520 -7.492 1.00 90.31 144 GLU A CA 1
ATOM 1046 C C . GLU A 1 144 ? -8.505 14.728 -7.762 1.00 90.31 144 GLU A C 1
ATOM 1048 O O . GLU A 1 144 ? -8.286 15.098 -8.913 1.00 90.31 144 GLU A O 1
ATOM 1053 N N . ASP A 1 145 ? -7.950 15.324 -6.706 1.00 89.75 145 ASP A N 1
ATOM 1054 C CA . ASP A 1 145 ? -7.035 16.466 -6.745 1.00 89.75 145 ASP A CA 1
ATOM 1055 C C . ASP A 1 145 ? -5.550 16.055 -6.744 1.00 89.75 145 ASP A C 1
ATOM 1057 O O . ASP A 1 145 ? -4.666 16.906 -6.608 1.00 89.75 145 ASP A O 1
ATOM 1061 N N . PHE A 1 146 ? -5.256 14.759 -6.877 1.00 89.44 146 PHE A N 1
ATOM 1062 C CA . PHE A 1 146 ? -3.898 14.231 -6.833 1.00 89.44 146 PHE A CA 1
ATOM 1063 C C . PHE A 1 146 ? -3.425 13.795 -8.220 1.00 89.44 146 PHE A C 1
ATOM 1065 O O . PHE A 1 146 ? -3.840 12.763 -8.745 1.00 89.44 146 PHE A O 1
ATOM 1072 N N . ASP A 1 147 ? -2.513 14.579 -8.795 1.00 87.88 147 ASP A N 1
ATOM 1073 C CA . ASP A 1 147 ? -1.853 14.238 -10.054 1.00 87.88 147 ASP A CA 1
ATOM 1074 C C . ASP A 1 147 ? -0.806 13.141 -9.823 1.00 87.88 147 ASP A C 1
ATOM 1076 O O . ASP A 1 147 ? 0.229 13.359 -9.187 1.00 87.88 147 ASP A O 1
ATOM 1080 N N . LEU A 1 148 ? -1.093 11.937 -10.319 1.00 89.56 148 LEU A N 1
ATOM 1081 C CA . LEU A 1 148 ? -0.208 10.789 -10.179 1.00 89.56 148 LEU A CA 1
ATOM 1082 C C . LEU A 1 148 ? 0.908 10.856 -11.231 1.00 89.56 148 LEU A C 1
ATOM 1084 O O . LEU A 1 148 ? 0.785 10.330 -12.339 1.00 89.56 148 LEU A O 1
ATOM 1088 N N . GLY A 1 149 ? 2.031 11.473 -10.864 1.00 91.62 149 GLY A N 1
ATOM 1089 C CA . GLY A 1 149 ? 3.224 11.508 -11.705 1.00 91.62 149 GLY A CA 1
ATOM 1090 C C . GLY A 1 149 ? 3.816 10.113 -11.955 1.00 91.62 149 GLY A C 1
ATOM 1091 O O . GLY A 1 149 ? 3.590 9.166 -11.205 1.00 91.62 149 GLY A O 1
ATOM 1092 N N . ARG A 1 150 ? 4.663 9.972 -12.985 1.00 94.19 150 ARG A N 1
ATOM 1093 C CA . ARG A 1 150 ? 5.251 8.668 -13.372 1.00 94.19 150 ARG A CA 1
ATOM 1094 C C . ARG A 1 150 ? 6.058 7.983 -12.270 1.00 94.19 150 ARG A C 1
ATOM 1096 O O . ARG A 1 150 ? 6.076 6.760 -12.188 1.00 94.19 150 ARG A O 1
ATOM 1103 N N . SER A 1 151 ? 6.743 8.756 -11.432 1.00 94.12 151 SER A N 1
ATOM 1104 C CA . SER A 1 151 ? 7.486 8.202 -10.294 1.00 94.12 151 SER A CA 1
ATOM 1105 C C . SER A 1 151 ? 6.551 7.714 -9.184 1.00 94.12 151 SER A C 1
ATOM 1107 O O . SER A 1 151 ? 6.832 6.690 -8.566 1.00 94.12 151 SER A O 1
ATOM 1109 N N . ASP A 1 152 ? 5.430 8.403 -8.969 1.00 93.88 152 ASP A N 1
ATOM 1110 C CA . ASP A 1 152 ? 4.416 7.997 -7.997 1.00 93.88 152 ASP A CA 1
ATOM 1111 C C . ASP A 1 152 ? 3.665 6.756 -8.482 1.00 93.88 152 ASP A C 1
ATOM 1113 O O . ASP A 1 152 ? 3.502 5.790 -7.739 1.00 93.88 152 ASP A O 1
ATOM 1117 N N . GLU A 1 153 ? 3.300 6.722 -9.764 1.00 95.75 153 GLU A N 1
ATOM 1118 C CA . GLU A 1 153 ? 2.738 5.540 -10.413 1.00 95.75 153 GLU A CA 1
ATOM 1119 C C . GLU A 1 153 ? 3.679 4.333 -10.286 1.00 95.75 153 GLU A C 1
ATOM 1121 O O . GLU A 1 153 ? 3.253 3.259 -9.859 1.00 95.75 153 GLU A O 1
ATOM 1126 N N . LEU A 1 154 ? 4.977 4.513 -10.564 1.00 97.00 154 LEU A N 1
ATOM 1127 C CA . LEU A 1 154 ? 5.978 3.463 -10.373 1.00 97.00 154 LEU A CA 1
ATOM 1128 C C . LEU A 1 154 ? 6.047 2.993 -8.913 1.00 97.00 154 LEU A C 1
ATOM 1130 O O . LEU A 1 154 ? 6.092 1.791 -8.657 1.00 97.00 154 LEU A O 1
ATOM 1134 N N . ALA A 1 155 ? 6.029 3.915 -7.948 1.00 95.12 155 ALA A N 1
ATOM 1135 C CA . ALA A 1 155 ? 6.010 3.566 -6.530 1.00 95.12 155 ALA A CA 1
ATOM 1136 C C . ALA A 1 155 ? 4.753 2.764 -6.150 1.00 95.12 155 ALA A C 1
ATOM 1138 O O . ALA A 1 155 ? 4.859 1.818 -5.371 1.00 95.12 155 ALA A O 1
ATOM 1139 N N . LEU A 1 156 ? 3.580 3.071 -6.716 1.00 95.31 156 LEU A N 1
ATOM 1140 C CA . LEU A 1 156 ? 2.371 2.262 -6.519 1.00 95.31 156 LEU A CA 1
ATOM 1141 C C . LEU A 1 156 ? 2.504 0.870 -7.152 1.00 95.31 156 LEU A C 1
ATOM 1143 O O . LEU A 1 156 ? 2.155 -0.123 -6.509 1.00 95.31 156 LEU A O 1
ATOM 1147 N N . ILE A 1 157 ? 3.066 0.763 -8.358 1.00 96.56 157 ILE A N 1
ATOM 1148 C CA . ILE A 1 157 ? 3.329 -0.531 -9.010 1.00 96.56 157 ILE A CA 1
ATOM 1149 C C . ILE A 1 157 ? 4.267 -1.393 -8.154 1.00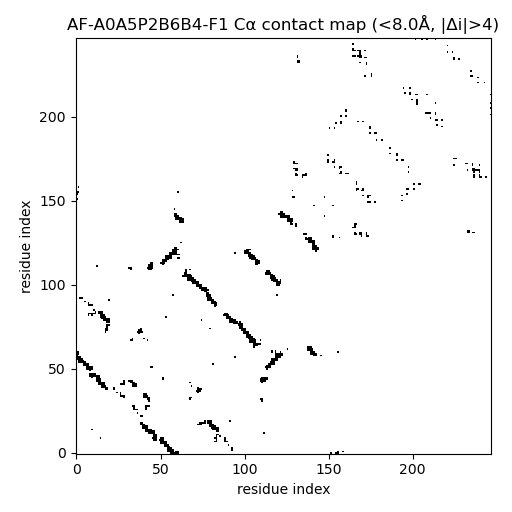 96.56 157 ILE A C 1
ATOM 1151 O O . ILE A 1 157 ? 4.004 -2.581 -7.975 1.00 96.56 157 ILE A O 1
ATOM 1155 N N . LEU A 1 158 ? 5.311 -0.805 -7.571 1.00 95.56 158 LEU A N 1
ATOM 1156 C CA . LEU A 1 158 ? 6.317 -1.510 -6.765 1.00 95.56 158 LEU A CA 1
ATOM 1157 C C . LEU A 1 158 ? 5.959 -1.603 -5.267 1.00 95.56 158 LEU A C 1
ATOM 1159 O O . LEU A 1 158 ? 6.723 -2.127 -4.466 1.00 95.56 158 LEU A O 1
ATOM 1163 N N . SER A 1 159 ? 4.788 -1.122 -4.849 1.00 91.94 159 SER A N 1
ATOM 1164 C CA . SER A 1 159 ? 4.382 -1.120 -3.431 1.00 91.94 159 SER A CA 1
ATOM 1165 C C . SER A 1 159 ? 3.962 -2.495 -2.884 1.00 91.94 159 SER A C 1
ATOM 1167 O O . SER A 1 159 ? 3.738 -2.666 -1.680 1.00 91.94 159 SER A O 1
ATOM 1169 N N . VAL A 1 160 ? 3.808 -3.486 -3.766 1.00 88.19 160 VAL A N 1
ATOM 1170 C CA . VAL A 1 160 ? 3.394 -4.857 -3.442 1.00 88.19 160 VAL A CA 1
ATOM 1171 C C . VAL A 1 160 ? 4.238 -5.841 -4.253 1.00 88.19 160 VAL A C 1
ATOM 1173 O O . VAL A 1 160 ? 4.775 -5.490 -5.298 1.00 88.19 160 VAL A O 1
ATOM 1176 N N . HIS A 1 161 ? 4.355 -7.073 -3.764 1.00 90.56 161 HIS A N 1
ATOM 1177 C CA . HIS A 1 161 ? 5.217 -8.118 -4.329 1.00 90.56 161 HIS A CA 1
ATOM 1178 C C . HIS A 1 161 ? 4.420 -9.307 -4.907 1.00 90.56 161 HIS A C 1
ATOM 1180 O O . HIS A 1 161 ? 4.972 -10.374 -5.154 1.00 90.56 161 HIS A O 1
ATOM 1186 N N . ASP A 1 162 ? 3.105 -9.159 -5.087 1.00 89.50 162 ASP A N 1
ATOM 1187 C CA . ASP A 1 162 ? 2.276 -10.106 -5.841 1.00 89.50 162 ASP A CA 1
ATOM 1188 C C . ASP A 1 162 ? 2.457 -9.905 -7.351 1.00 89.50 162 ASP A C 1
ATOM 1190 O O . ASP A 1 162 ? 2.904 -8.852 -7.794 1.00 89.50 162 ASP A O 1
ATOM 1194 N N . MET A 1 163 ? 2.103 -10.914 -8.151 1.00 95.19 163 MET A N 1
ATOM 1195 C CA . MET A 1 163 ? 2.236 -10.881 -9.616 1.00 95.19 163 MET A CA 1
ATOM 1196 C C . MET A 1 163 ? 3.591 -10.310 -10.103 1.00 95.19 163 MET A C 1
ATOM 1198 O O . MET A 1 163 ? 3.594 -9.324 -10.848 1.00 95.19 163 MET A O 1
ATOM 1202 N N . PRO A 1 164 ? 4.746 -10.893 -9.703 1.00 96.62 164 PRO A N 1
ATOM 1203 C CA . PRO A 1 164 ? 6.049 -10.269 -9.924 1.00 96.62 164 PRO A CA 1
ATOM 1204 C C . PRO A 1 164 ? 6.318 -9.872 -11.378 1.00 96.62 164 PRO A C 1
ATOM 1206 O O . PRO A 1 164 ? 6.759 -8.760 -11.656 1.00 96.62 164 PRO A O 1
ATOM 1209 N N . HIS A 1 165 ? 5.973 -10.757 -12.313 1.00 97.50 165 HIS A N 1
ATOM 1210 C CA . HIS A 1 165 ? 6.119 -10.506 -13.742 1.00 97.50 165 HIS A CA 1
ATOM 1211 C C . HIS A 1 165 ? 5.322 -9.275 -14.203 1.00 97.50 165 HIS A C 1
ATOM 1213 O O . HIS A 1 165 ? 5.888 -8.376 -14.818 1.00 97.50 165 HIS A O 1
ATOM 1219 N N . ASN A 1 166 ? 4.029 -9.192 -13.867 1.00 98.19 166 ASN A N 1
ATOM 1220 C CA . ASN A 1 166 ? 3.157 -8.092 -14.296 1.00 98.19 166 ASN A CA 1
ATOM 1221 C C . ASN A 1 166 ? 3.657 -6.745 -13.766 1.00 98.19 166 ASN A C 1
ATOM 1223 O O . ASN A 1 166 ? 3.695 -5.763 -14.505 1.00 98.19 166 ASN A O 1
ATOM 1227 N N . ARG A 1 167 ? 4.057 -6.702 -12.489 1.00 97.88 167 ARG A N 1
ATOM 1228 C CA . ARG A 1 167 ? 4.556 -5.477 -11.847 1.00 97.88 167 ARG A CA 1
ATOM 1229 C C . ARG A 1 167 ? 5.867 -5.017 -12.455 1.00 97.88 167 ARG A C 1
ATOM 1231 O O . ARG A 1 167 ? 6.015 -3.836 -12.750 1.00 97.88 167 ARG A O 1
ATOM 1238 N N . LEU A 1 168 ? 6.788 -5.945 -12.688 1.00 97.69 168 LEU A N 1
ATOM 1239 C CA . LEU A 1 168 ? 8.079 -5.622 -13.275 1.00 97.69 168 LEU A CA 1
ATOM 1240 C C . LEU A 1 168 ? 7.942 -5.159 -14.734 1.00 97.69 168 LEU A C 1
ATOM 1242 O O . LEU A 1 168 ? 8.534 -4.152 -15.118 1.00 97.69 168 LEU A O 1
ATOM 1246 N N . ALA A 1 169 ? 7.092 -5.821 -15.524 1.00 98.12 169 ALA A N 1
ATOM 1247 C CA . ALA A 1 169 ? 6.795 -5.414 -16.896 1.00 98.12 169 ALA A CA 1
ATOM 1248 C C . ALA A 1 169 ? 6.159 -4.012 -16.943 1.00 98.12 169 ALA A C 1
ATOM 1250 O O . ALA A 1 169 ? 6.584 -3.144 -17.706 1.00 98.12 169 ALA A O 1
ATOM 1251 N N . ALA A 1 170 ? 5.183 -3.747 -16.071 1.00 98.25 170 ALA A N 1
ATOM 1252 C CA . ALA A 1 170 ? 4.573 -2.428 -15.940 1.00 98.25 170 ALA A CA 1
ATOM 1253 C C . ALA A 1 170 ? 5.589 -1.352 -15.518 1.00 98.25 170 ALA A C 1
ATOM 1255 O O . ALA A 1 170 ? 5.609 -0.267 -16.098 1.00 98.25 170 ALA A O 1
ATOM 1256 N N . ALA A 1 171 ? 6.474 -1.659 -14.566 1.00 98.00 171 ALA A N 1
ATOM 1257 C CA . ALA A 1 171 ? 7.533 -0.758 -14.121 1.00 98.00 171 ALA A CA 1
ATOM 1258 C C . ALA A 1 171 ? 8.474 -0.364 -15.270 1.00 98.00 171 ALA A C 1
ATOM 1260 O O . ALA A 1 171 ? 8.749 0.820 -15.469 1.00 98.00 171 ALA A O 1
ATOM 1261 N N . PHE A 1 172 ? 8.912 -1.333 -16.074 1.00 97.50 172 PHE A N 1
ATOM 1262 C CA . PHE A 1 172 ? 9.738 -1.092 -17.256 1.00 97.50 172 PHE A CA 1
ATOM 1263 C C . PHE A 1 172 ? 9.039 -0.219 -18.302 1.00 97.50 172 PHE A C 1
ATOM 1265 O O . PHE A 1 172 ? 9.638 0.743 -18.794 1.00 97.50 172 PHE A O 1
ATOM 1272 N N . LYS A 1 173 ? 7.754 -0.478 -18.574 1.00 97.06 173 LYS A N 1
ATOM 1273 C CA . LYS A 1 173 ? 6.932 0.372 -19.447 1.00 97.06 173 LYS A CA 1
ATOM 1274 C C . LYS A 1 173 ? 6.837 1.805 -18.914 1.00 97.06 173 LYS A C 1
ATOM 1276 O O . LYS A 1 173 ? 7.082 2.744 -19.667 1.00 97.06 173 LYS A O 1
ATOM 1281 N N . VAL A 1 174 ? 6.557 1.988 -17.621 1.00 97.06 174 VAL A N 1
ATOM 1282 C CA . VAL A 1 174 ? 6.486 3.317 -16.987 1.00 97.06 174 VAL A CA 1
ATOM 1283 C C . VAL A 1 174 ? 7.821 4.053 -17.072 1.00 97.06 174 VAL A C 1
ATOM 1285 O O . VAL A 1 174 ? 7.832 5.231 -17.419 1.00 97.06 174 VAL A O 1
ATOM 1288 N N . ILE A 1 175 ? 8.948 3.382 -16.816 1.00 96.06 175 ILE A N 1
ATOM 1289 C CA . ILE A 1 175 ? 10.285 3.991 -16.912 1.00 96.06 175 ILE A CA 1
ATOM 1290 C C . ILE A 1 175 ? 10.563 4.484 -18.335 1.00 96.06 175 ILE A C 1
ATOM 1292 O O . ILE A 1 175 ? 11.053 5.604 -18.500 1.00 96.06 175 ILE A O 1
ATOM 1296 N N . LYS A 1 176 ? 10.227 3.683 -19.356 1.00 94.44 176 LYS A N 1
ATOM 1297 C CA . LYS A 1 176 ? 10.395 4.081 -20.759 1.00 94.44 176 LYS A CA 1
ATOM 1298 C C . LYS A 1 176 ? 9.523 5.286 -21.106 1.00 94.44 176 LYS A C 1
ATOM 1300 O O . LYS A 1 176 ? 10.057 6.297 -21.555 1.00 94.44 176 LYS A O 1
ATOM 1305 N N . LEU A 1 177 ? 8.222 5.215 -20.823 1.00 93.69 177 LEU A N 1
ATOM 1306 C CA . LEU A 1 177 ? 7.288 6.314 -21.092 1.00 93.69 177 LEU A CA 1
ATOM 1307 C C . LEU A 1 177 ? 7.696 7.600 -20.363 1.00 93.69 177 LEU A C 1
ATOM 1309 O O . LEU A 1 177 ? 7.614 8.688 -20.926 1.00 93.69 177 LEU A O 1
ATOM 1313 N N . ALA A 1 178 ? 8.179 7.486 -19.123 1.00 93.12 178 ALA A N 1
ATOM 1314 C CA . ALA A 1 178 ? 8.648 8.632 -18.359 1.00 93.12 178 ALA A CA 1
ATOM 1315 C C . ALA A 1 178 ? 9.861 9.300 -19.017 1.00 93.12 178 ALA A C 1
ATOM 1317 O O . ALA A 1 178 ? 9.883 10.522 -19.123 1.00 93.12 178 ALA A O 1
ATOM 1318 N N . SER A 1 179 ? 10.825 8.518 -19.520 1.00 90.44 179 SER A N 1
ATOM 1319 C CA . SER A 1 179 ? 12.025 9.055 -20.181 1.00 90.44 179 SER A CA 1
ATOM 1320 C C . SER A 1 179 ? 11.729 9.869 -21.446 1.00 90.44 179 SER A C 1
ATOM 1322 O O . SER A 1 179 ? 12.497 10.764 -21.784 1.00 90.44 179 SER A O 1
ATOM 1324 N N . GLU A 1 180 ? 10.602 9.599 -22.111 1.00 88.31 180 GLU A N 1
ATOM 1325 C CA . GLU A 1 180 ? 10.150 10.325 -23.306 1.00 88.31 180 GLU A CA 1
ATOM 1326 C C . GLU A 1 180 ? 9.452 11.651 -22.958 1.00 88.31 180 GLU A C 1
ATOM 1328 O O . GLU A 1 180 ? 9.437 12.575 -23.770 1.00 88.31 180 GLU A O 1
ATOM 1333 N N . SER A 1 181 ? 8.887 11.756 -21.749 1.00 88.69 181 SER A N 1
ATOM 1334 C CA . SER A 1 181 ? 8.147 12.937 -21.276 1.00 88.69 181 SER A CA 1
ATOM 1335 C C . SER A 1 181 ? 8.910 13.817 -20.280 1.00 88.69 181 SER A C 1
ATOM 1337 O O . SER A 1 181 ? 8.525 14.963 -20.049 1.00 88.69 181 SER A O 1
ATOM 1339 N N . ASP A 1 182 ? 9.955 13.284 -19.648 1.00 89.31 182 ASP A N 1
ATOM 1340 C CA . ASP A 1 182 ? 10.691 13.967 -18.589 1.00 89.31 182 ASP A CA 1
ATOM 1341 C C . ASP A 1 182 ? 11.465 15.190 -19.126 1.00 89.31 182 ASP A C 1
ATOM 1343 O O . ASP A 1 182 ? 11.954 15.188 -20.260 1.00 89.31 182 ASP A O 1
ATOM 1347 N N . PRO A 1 183 ? 11.663 16.240 -18.306 1.00 88.00 183 PRO A N 1
ATOM 1348 C CA . PRO A 1 183 ? 12.476 17.384 -18.702 1.00 88.00 183 PRO A CA 1
ATOM 1349 C C . PRO A 1 183 ? 13.915 16.952 -19.000 1.00 88.00 183 PRO A C 1
ATOM 1351 O O . PRO A 1 183 ? 14.577 16.419 -18.109 1.00 88.00 183 PRO A O 1
ATOM 1354 N N . LEU A 1 184 ? 14.428 17.257 -20.201 1.00 85.94 184 LEU A N 1
ATOM 1355 C CA . LEU A 1 184 ? 15.774 16.862 -20.663 1.00 85.94 184 LEU A CA 1
ATOM 1356 C C . LEU A 1 184 ? 16.893 17.027 -19.614 1.00 85.94 184 LEU A C 1
ATOM 1358 O O . LEU A 1 184 ? 17.672 16.092 -19.454 1.00 85.94 184 LEU A O 1
ATOM 1362 N N . PRO A 1 185 ? 16.966 18.126 -18.829 1.00 88.00 185 PRO A N 1
ATOM 1363 C CA . PRO A 1 185 ? 18.019 18.287 -17.820 1.00 88.00 185 PRO A CA 1
ATOM 1364 C C . PRO A 1 185 ? 17.959 17.288 -16.652 1.00 88.00 185 PRO A C 1
ATOM 1366 O O . PRO A 1 185 ? 18.865 17.265 -15.825 1.00 88.00 185 PRO A O 1
ATOM 1369 N N . ARG A 1 186 ? 16.864 16.531 -16.515 1.00 88.00 186 ARG A N 1
ATOM 1370 C CA . ARG A 1 186 ? 16.586 15.632 -15.385 1.00 88.00 186 ARG A CA 1
ATOM 1371 C C . ARG A 1 186 ? 16.319 14.184 -15.796 1.00 88.00 186 ARG A C 1
ATOM 1373 O O . ARG A 1 186 ? 16.217 13.352 -14.899 1.00 88.00 186 ARG A O 1
ATOM 1380 N N . VAL A 1 187 ? 16.217 13.882 -17.095 1.00 88.62 187 VAL A N 1
ATOM 1381 C CA . VAL A 1 187 ? 15.861 12.541 -17.601 1.00 88.62 187 VAL A CA 1
ATOM 1382 C C . VAL A 1 187 ? 16.763 11.468 -16.997 1.00 88.62 187 VAL A C 1
ATOM 1384 O O . VAL A 1 187 ? 16.258 10.512 -16.421 1.00 88.62 187 VAL A O 1
ATOM 1387 N N . GLU A 1 188 ? 18.085 11.641 -17.067 1.00 87.88 188 GLU A N 1
ATOM 1388 C CA . GLU A 1 188 ? 19.045 10.643 -16.574 1.00 87.88 188 GLU A CA 1
ATOM 1389 C C . GLU A 1 188 ? 18.914 10.425 -15.061 1.00 87.88 188 GLU A C 1
ATOM 1391 O O . GLU A 1 188 ? 18.767 9.293 -14.609 1.00 87.88 188 GLU A O 1
ATOM 1396 N N . VAL A 1 189 ? 18.846 11.508 -14.280 1.00 91.44 189 VAL A N 1
ATOM 1397 C CA . VAL A 1 189 ? 18.710 11.448 -12.813 1.00 91.44 189 VAL A CA 1
ATOM 1398 C C . VAL A 1 189 ? 17.410 10.755 -12.394 1.00 91.44 189 VAL A C 1
ATOM 1400 O O . VAL A 1 189 ? 17.410 9.903 -11.503 1.00 91.44 189 VAL A O 1
ATOM 1403 N N . LEU A 1 190 ? 16.287 11.103 -13.028 1.00 92.88 190 LEU A N 1
ATOM 1404 C CA . LEU A 1 190 ? 14.988 10.499 -12.729 1.00 92.88 190 LEU A CA 1
ATOM 1405 C C . LEU A 1 190 ? 14.936 9.037 -13.174 1.00 92.88 190 LEU A C 1
ATOM 1407 O O . LEU A 1 190 ? 14.374 8.193 -12.476 1.00 92.88 190 LEU A O 1
ATOM 1411 N N . ARG A 1 191 ? 15.545 8.720 -14.314 1.00 91.44 191 ARG A N 1
ATOM 1412 C CA . ARG A 1 191 ? 15.649 7.358 -14.832 1.00 91.44 191 ARG A CA 1
ATOM 1413 C C . ARG A 1 191 ? 16.479 6.464 -13.909 1.00 91.44 191 ARG A C 1
ATOM 1415 O O . ARG A 1 191 ? 16.024 5.370 -13.576 1.00 91.44 191 ARG A O 1
ATOM 1422 N N . GLU A 1 192 ? 17.632 6.935 -13.439 1.00 91.88 192 GLU A N 1
ATOM 1423 C CA . GLU A 1 192 ? 18.444 6.238 -12.434 1.00 91.88 192 GLU A CA 1
ATOM 1424 C C . GLU A 1 192 ? 17.676 6.018 -11.132 1.00 91.88 192 GLU A C 1
ATOM 1426 O O . GLU A 1 192 ? 17.647 4.901 -10.613 1.00 91.88 192 GLU A O 1
ATOM 1431 N N . PHE A 1 193 ? 17.014 7.058 -10.620 1.00 94.06 193 PHE A N 1
ATOM 1432 C CA . PHE A 1 193 ? 16.197 6.964 -9.413 1.00 94.06 193 PHE A CA 1
ATOM 1433 C C . PHE A 1 193 ? 15.126 5.870 -9.534 1.00 94.06 193 PHE A C 1
ATOM 1435 O O . PHE A 1 193 ? 15.021 5.004 -8.665 1.00 94.06 193 PHE A O 1
ATOM 1442 N N . ARG A 1 194 ? 14.378 5.856 -10.641 1.00 95.81 194 ARG A N 1
ATOM 1443 C CA . ARG A 1 194 ? 13.332 4.857 -10.891 1.00 95.81 194 ARG A CA 1
ATOM 1444 C C . ARG A 1 194 ? 13.890 3.440 -11.033 1.00 95.81 194 ARG A C 1
ATOM 1446 O O . ARG A 1 194 ? 13.292 2.499 -10.521 1.00 95.81 194 ARG A O 1
ATOM 1453 N N . MET A 1 195 ? 15.052 3.275 -11.663 1.00 95.12 195 MET A N 1
ATOM 1454 C CA . MET A 1 195 ? 15.703 1.965 -11.743 1.00 95.12 195 MET A CA 1
ATOM 1455 C C . MET A 1 195 ? 16.171 1.472 -10.371 1.00 95.12 195 MET A C 1
ATOM 1457 O O . MET A 1 195 ? 16.024 0.293 -10.066 1.00 95.12 195 MET A O 1
ATOM 1461 N N . ARG A 1 196 ? 16.649 2.364 -9.493 1.00 93.69 196 ARG A N 1
ATOM 1462 C CA . ARG A 1 196 ? 16.968 1.981 -8.108 1.00 93.69 196 ARG A CA 1
ATOM 1463 C C . ARG A 1 196 ? 15.743 1.461 -7.361 1.00 93.69 196 ARG A C 1
ATOM 1465 O O . ARG A 1 196 ? 15.875 0.497 -6.616 1.00 93.69 196 ARG A O 1
ATOM 1472 N N . MET A 1 197 ? 14.561 2.038 -7.594 1.00 95.25 197 MET A N 1
ATOM 1473 C CA . MET A 1 197 ? 13.314 1.514 -7.021 1.00 95.25 197 MET A CA 1
ATOM 1474 C C . MET A 1 197 ? 13.032 0.081 -7.492 1.00 95.25 197 MET A C 1
ATOM 1476 O O . MET A 1 197 ? 12.669 -0.762 -6.676 1.00 95.25 197 MET A O 1
ATOM 1480 N N . VAL A 1 198 ? 13.238 -0.211 -8.784 1.00 96.12 198 VAL A N 1
ATOM 1481 C CA . VAL A 1 198 ? 13.098 -1.570 -9.337 1.00 96.12 198 VAL A CA 1
ATOM 1482 C C . VAL A 1 198 ? 14.107 -2.527 -8.703 1.00 96.12 198 VAL A C 1
ATOM 1484 O O . VAL A 1 198 ? 13.720 -3.610 -8.274 1.00 96.12 198 VAL A O 1
ATOM 1487 N N . CYS A 1 199 ? 15.376 -2.128 -8.588 1.00 94.19 199 CYS A N 1
ATOM 1488 C CA . CYS A 1 199 ? 16.405 -2.951 -7.954 1.00 94.19 199 CYS A CA 1
ATOM 1489 C C . CYS A 1 199 ? 16.067 -3.272 -6.493 1.00 94.19 199 CYS A C 1
ATOM 1491 O O . CYS A 1 199 ? 16.121 -4.431 -6.094 1.00 94.19 199 CYS A O 1
ATOM 1493 N N . GLU A 1 200 ? 15.670 -2.278 -5.695 1.00 92.38 200 GLU A N 1
ATOM 1494 C CA . GLU A 1 200 ? 15.272 -2.518 -4.302 1.00 92.38 200 GLU A CA 1
ATOM 1495 C C . GLU A 1 200 ? 14.050 -3.439 -4.209 1.00 92.38 200 GLU A C 1
ATOM 1497 O O . GLU A 1 200 ? 14.022 -4.348 -3.382 1.00 92.38 200 GLU A O 1
ATOM 1502 N N . TRP A 1 201 ? 13.070 -3.283 -5.099 1.00 94.94 201 TRP A N 1
ATOM 1503 C CA . TRP A 1 201 ? 11.920 -4.183 -5.157 1.00 94.94 201 TRP A CA 1
ATOM 1504 C C . TRP A 1 201 ? 12.302 -5.624 -5.546 1.00 94.94 201 TRP A C 1
ATOM 1506 O O . TRP A 1 201 ? 11.801 -6.579 -4.953 1.00 94.94 201 TRP A O 1
ATOM 1516 N N . LEU A 1 202 ? 13.239 -5.812 -6.480 1.00 93.88 202 LEU A N 1
ATOM 1517 C CA . LEU A 1 202 ? 13.761 -7.138 -6.836 1.00 93.88 202 LEU A CA 1
ATOM 1518 C C . LEU A 1 202 ? 14.476 -7.810 -5.658 1.00 93.88 202 LEU A C 1
ATOM 1520 O O . LEU A 1 202 ? 14.310 -9.011 -5.447 1.00 93.88 202 LEU A O 1
ATOM 1524 N N . ARG A 1 203 ? 15.210 -7.049 -4.837 1.00 91.62 203 ARG A N 1
ATOM 1525 C CA . ARG A 1 203 ? 15.855 -7.582 -3.624 1.00 91.62 203 ARG A CA 1
ATOM 1526 C C . ARG A 1 203 ? 14.857 -8.128 -2.608 1.00 91.62 203 ARG A C 1
ATOM 1528 O O . ARG A 1 203 ? 15.175 -9.070 -1.889 1.00 91.62 203 ARG A O 1
ATOM 1535 N N . TRP A 1 204 ? 13.645 -7.580 -2.557 1.00 89.38 204 TRP A N 1
ATOM 1536 C CA . TRP A 1 204 ? 12.576 -8.143 -1.730 1.00 89.38 204 TRP A CA 1
ATOM 1537 C C . TRP A 1 204 ? 12.064 -9.491 -2.250 1.00 89.38 204 TRP A C 1
ATOM 1539 O O . TRP A 1 204 ? 11.646 -10.327 -1.448 1.00 89.38 204 TRP A O 1
ATOM 1549 N N . LEU A 1 205 ? 12.100 -9.719 -3.566 1.00 89.25 205 LEU A N 1
ATOM 1550 C CA . LEU A 1 205 ? 11.731 -11.002 -4.173 1.00 89.25 205 LEU A CA 1
ATOM 1551 C C . LEU A 1 205 ? 12.835 -12.056 -4.062 1.00 89.25 205 LEU A C 1
ATOM 1553 O O . LEU A 1 205 ? 12.524 -13.240 -3.942 1.00 89.25 205 LEU A O 1
ATOM 1557 N N . ALA A 1 206 ? 14.097 -11.625 -4.066 1.00 88.12 206 ALA A N 1
ATOM 1558 C CA . ALA A 1 206 ? 15.277 -12.471 -3.929 1.00 88.12 206 ALA A CA 1
ATOM 1559 C C . ALA A 1 206 ? 16.082 -12.075 -2.672 1.00 88.12 206 ALA A C 1
ATOM 1561 O O . ALA A 1 206 ? 17.113 -11.413 -2.785 1.00 88.12 206 ALA A O 1
ATOM 1562 N N . PRO A 1 207 ? 15.666 -12.497 -1.457 1.00 80.50 207 PRO A N 1
ATOM 1563 C CA . PRO A 1 207 ? 16.260 -12.031 -0.196 1.00 80.50 207 PRO A CA 1
ATOM 1564 C C . PRO A 1 207 ? 17.745 -12.373 -0.021 1.00 80.50 207 PRO A C 1
ATOM 1566 O O . PRO A 1 207 ? 18.415 -11.810 0.842 1.00 80.50 207 PRO A O 1
ATOM 1569 N N . VAL A 1 208 ? 18.242 -13.339 -0.796 1.00 84.38 208 VAL A N 1
ATOM 1570 C CA . VAL A 1 208 ? 19.642 -13.778 -0.789 1.00 84.38 208 VAL A CA 1
ATOM 1571 C C . VAL A 1 208 ? 20.529 -12.950 -1.719 1.00 84.38 208 VAL A C 1
ATOM 1573 O O . VAL A 1 208 ? 21.746 -12.996 -1.565 1.00 84.38 208 VAL A O 1
ATOM 1576 N N . ALA A 1 209 ? 19.941 -12.192 -2.651 1.00 85.00 209 ALA A N 1
ATOM 1577 C CA . ALA A 1 209 ? 20.683 -11.356 -3.580 1.00 85.00 209 ALA A CA 1
ATOM 1578 C C . ALA A 1 209 ? 21.230 -10.113 -2.867 1.00 85.00 209 ALA A C 1
ATOM 1580 O O . ALA A 1 209 ? 20.519 -9.374 -2.167 1.00 85.00 209 ALA A O 1
ATOM 1581 N N . SER A 1 210 ? 22.521 -9.865 -3.055 1.00 86.00 210 SER A N 1
ATOM 1582 C CA . SER A 1 210 ? 23.173 -8.662 -2.557 1.00 86.00 210 SER A CA 1
ATOM 1583 C C . SER A 1 210 ? 22.716 -7.422 -3.331 1.00 86.00 210 SER A C 1
ATOM 1585 O O . SER A 1 210 ? 22.217 -7.492 -4.455 1.00 86.00 210 SER A O 1
ATOM 1587 N N . ALA A 1 211 ? 22.911 -6.255 -2.713 1.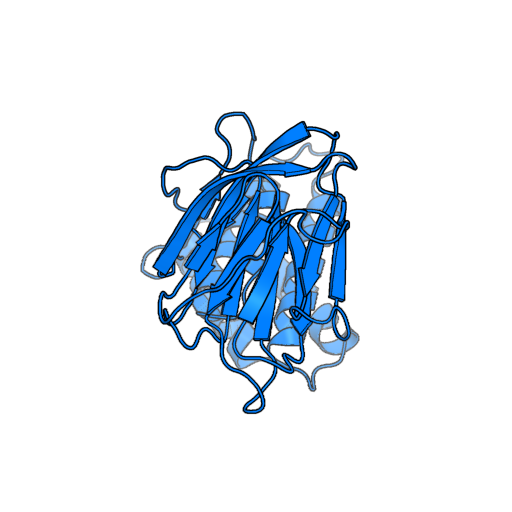00 84.75 211 ALA A N 1
ATOM 1588 C CA . ALA A 1 211 ? 22.687 -4.971 -3.371 1.00 84.75 211 ALA A CA 1
ATOM 1589 C C . ALA A 1 211 ? 23.453 -4.896 -4.697 1.00 84.75 211 ALA A C 1
ATOM 1591 O O . ALA A 1 211 ? 22.876 -4.589 -5.737 1.00 84.75 211 ALA A O 1
ATOM 1592 N N . ASP A 1 212 ? 24.743 -5.228 -4.647 1.00 86.75 212 ASP A N 1
ATOM 1593 C CA . ASP A 1 212 ? 25.664 -5.088 -5.768 1.00 86.75 212 ASP A CA 1
ATOM 1594 C C . ASP A 1 212 ? 25.287 -6.004 -6.935 1.00 86.75 212 ASP A C 1
ATOM 1596 O O . ASP A 1 212 ? 25.349 -5.570 -8.083 1.00 86.75 212 ASP A O 1
ATOM 1600 N N . GLU A 1 213 ? 24.829 -7.231 -6.664 1.00 85.69 213 GLU A N 1
ATOM 1601 C CA . GLU A 1 213 ? 24.361 -8.161 -7.702 1.00 85.69 213 GLU A CA 1
ATOM 1602 C C . GLU A 1 213 ? 23.152 -7.603 -8.461 1.00 85.69 213 GLU A C 1
ATOM 1604 O O . GLU A 1 213 ? 23.152 -7.571 -9.694 1.00 85.69 213 GLU A O 1
ATOM 1609 N N . VAL A 1 214 ? 22.142 -7.097 -7.745 1.00 85.94 214 VAL A N 1
ATOM 1610 C CA . VAL A 1 214 ? 20.940 -6.544 -8.388 1.00 85.94 214 VAL A CA 1
ATOM 1611 C C . VAL A 1 214 ? 21.249 -5.214 -9.086 1.00 85.94 214 VAL A C 1
ATOM 1613 O O . VAL A 1 214 ? 20.773 -4.970 -10.197 1.00 85.94 214 VAL A O 1
ATOM 1616 N N . PHE A 1 215 ? 22.094 -4.361 -8.494 1.00 86.56 215 PHE A N 1
ATOM 1617 C CA . PHE A 1 215 ? 22.512 -3.104 -9.121 1.00 86.56 215 PHE A CA 1
ATOM 1618 C C . PHE A 1 215 ? 23.400 -3.314 -10.348 1.00 86.56 215 PHE A C 1
ATOM 1620 O O . PHE A 1 215 ? 23.240 -2.575 -11.320 1.00 86.56 215 PHE A O 1
ATOM 1627 N N . ALA A 1 216 ? 24.264 -4.331 -10.375 1.00 87.06 216 ALA A N 1
ATOM 1628 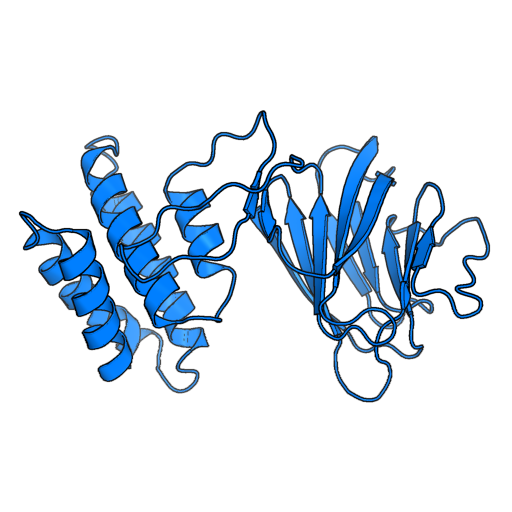C CA . ALA A 1 216 ? 25.034 -4.681 -11.569 1.00 87.06 216 ALA A CA 1
ATOM 1629 C C . ALA A 1 216 ? 24.117 -5.030 -12.754 1.00 87.06 216 ALA A C 1
ATOM 1631 O O . ALA A 1 216 ? 24.442 -4.753 -13.910 1.00 87.06 216 ALA A O 1
ATOM 1632 N N . MET A 1 217 ? 22.930 -5.565 -12.467 1.00 88.44 217 MET A N 1
ATOM 1633 C CA . MET A 1 217 ? 21.930 -5.914 -13.470 1.00 88.44 217 MET A CA 1
ATOM 1634 C C . MET A 1 217 ? 21.187 -4.692 -14.045 1.00 88.44 217 MET A C 1
ATOM 1636 O O . MET A 1 217 ? 20.592 -4.789 -15.119 1.00 88.44 217 MET A O 1
ATOM 1640 N N . SER A 1 218 ? 21.252 -3.525 -13.390 1.00 90.00 218 SER A N 1
ATOM 1641 C CA . SER A 1 218 ? 20.572 -2.299 -13.846 1.00 90.00 218 SER A CA 1
ATOM 1642 C C . SER A 1 218 ? 21.067 -1.804 -15.210 1.00 90.00 218 SER A C 1
ATOM 1644 O O . SER A 1 218 ? 20.260 -1.353 -16.022 1.00 90.00 218 SER A O 1
ATOM 1646 N N . GLY A 1 219 ? 22.364 -1.957 -15.508 1.00 89.19 219 GLY A N 1
ATOM 1647 C CA . GLY A 1 219 ? 22.934 -1.602 -16.812 1.00 89.19 219 GLY A CA 1
ATOM 1648 C C . GLY A 1 219 ? 22.328 -2.425 -17.952 1.00 89.19 219 GLY A C 1
ATOM 1649 O O . GLY A 1 219 ? 21.905 -1.865 -18.960 1.00 89.19 219 GLY A O 1
ATOM 1650 N N . TYR A 1 220 ? 22.185 -3.738 -17.743 1.00 90.88 220 TYR A N 1
ATOM 1651 C CA . TYR A 1 220 ? 21.504 -4.633 -18.684 1.00 90.88 220 TYR A CA 1
ATOM 1652 C C . TYR A 1 220 ? 20.032 -4.240 -18.886 1.00 90.88 220 TYR A C 1
ATOM 1654 O O . TYR A 1 220 ? 19.558 -4.176 -20.022 1.00 90.88 220 TYR A O 1
ATOM 1662 N N . MET A 1 221 ? 19.311 -3.933 -17.800 1.00 93.50 221 MET A N 1
ATOM 1663 C CA . MET A 1 221 ? 17.915 -3.488 -17.883 1.00 93.50 221 MET A CA 1
ATOM 1664 C C . MET A 1 221 ? 17.781 -2.185 -18.684 1.00 93.50 221 MET A C 1
ATOM 1666 O O . MET A 1 221 ? 16.872 -2.059 -19.505 1.00 93.50 221 MET A O 1
ATOM 1670 N N . PHE A 1 222 ? 18.692 -1.228 -18.488 1.00 90.50 222 PHE A N 1
ATOM 1671 C CA . PHE A 1 222 ? 18.695 0.023 -19.245 1.00 90.50 222 PHE A CA 1
ATOM 1672 C C . PHE A 1 222 ? 18.967 -0.179 -20.729 1.00 90.50 222 PHE A C 1
ATOM 1674 O O . PHE A 1 222 ? 18.208 0.337 -21.549 1.00 90.50 222 PHE A O 1
ATOM 1681 N N . GLU A 1 223 ? 19.998 -0.950 -21.068 1.00 90.50 223 GLU A N 1
ATOM 1682 C CA . GLU A 1 223 ? 20.367 -1.221 -22.457 1.00 90.50 223 GLU A CA 1
ATOM 1683 C C . GLU A 1 223 ? 19.203 -1.868 -23.223 1.00 90.50 223 GLU A C 1
ATOM 1685 O O . GLU A 1 223 ? 18.854 -1.444 -24.329 1.00 90.50 223 GLU A O 1
ATOM 1690 N N . ARG A 1 224 ? 18.525 -2.840 -22.599 1.00 91.38 224 ARG A N 1
ATOM 1691 C CA . ARG A 1 224 ? 17.344 -3.500 -23.178 1.00 91.38 224 ARG A CA 1
ATOM 1692 C C . ARG A 1 224 ? 16.170 -2.535 -23.371 1.00 91.38 224 ARG A C 1
ATOM 1694 O O . ARG A 1 224 ? 15.516 -2.575 -24.415 1.00 91.38 224 ARG A O 1
ATOM 1701 N N . LEU A 1 225 ? 15.921 -1.651 -22.406 1.00 89.12 225 LEU A N 1
ATOM 1702 C CA . LEU A 1 225 ? 14.877 -0.624 -22.503 1.00 89.12 225 LEU A CA 1
ATOM 1703 C C . LEU A 1 225 ? 15.163 0.422 -23.593 1.00 89.12 225 LEU A C 1
ATOM 1705 O O . LEU A 1 225 ? 14.243 0.868 -24.287 1.00 89.12 225 LEU A O 1
ATOM 1709 N N . ASP A 1 226 ? 16.422 0.817 -23.771 1.00 86.69 226 ASP A N 1
ATOM 1710 C CA . ASP A 1 226 ? 16.810 1.801 -24.788 1.00 86.69 226 ASP A CA 1
ATOM 1711 C C . ASP A 1 226 ? 16.725 1.237 -26.199 1.00 86.69 226 ASP A C 1
ATOM 1713 O O . ASP A 1 226 ? 16.234 1.922 -27.096 1.00 86.69 226 ASP A O 1
ATOM 1717 N N . GLY A 1 227 ? 17.095 -0.034 -26.377 1.00 84.56 227 GLY A N 1
ATOM 1718 C CA . GLY A 1 227 ? 16.979 -0.735 -27.656 1.00 84.56 227 GLY A CA 1
ATOM 1719 C C . GLY A 1 227 ? 15.538 -0.962 -28.137 1.00 84.56 227 GLY A C 1
ATOM 1720 O O . GLY A 1 227 ? 15.335 -1.439 -29.253 1.00 84.56 227 GLY A O 1
ATOM 1721 N N . THR A 1 228 ? 14.527 -0.630 -27.329 1.00 81.25 228 THR A N 1
ATOM 1722 C CA . THR A 1 228 ? 13.113 -0.817 -27.680 1.00 81.25 228 THR A CA 1
ATOM 1723 C C . THR A 1 228 ? 12.603 0.347 -28.536 1.00 81.25 228 THR A C 1
ATOM 1725 O O . THR A 1 228 ? 12.382 1.446 -28.025 1.00 81.25 228 THR A O 1
ATOM 1728 N N . ALA A 1 229 ? 12.391 0.094 -29.834 1.00 68.06 229 ALA A N 1
ATOM 1729 C CA . ALA A 1 229 ? 11.871 1.074 -30.800 1.00 68.06 229 ALA A CA 1
ATOM 1730 C C . ALA A 1 229 ? 10.378 0.886 -31.151 1.00 68.06 229 ALA A C 1
ATOM 1732 O O . ALA A 1 229 ? 9.722 1.835 -31.574 1.00 68.06 229 ALA A O 1
ATOM 1733 N N . ALA A 1 230 ? 9.831 -0.324 -30.987 1.00 77.31 230 ALA A N 1
ATOM 1734 C CA . ALA A 1 230 ? 8.423 -0.650 -31.225 1.00 77.31 230 ALA A CA 1
ATOM 1735 C C . ALA A 1 230 ? 7.990 -1.825 -30.333 1.00 77.31 230 ALA A C 1
ATOM 1737 O O . ALA A 1 230 ? 8.825 -2.634 -29.936 1.00 77.31 230 ALA A O 1
ATOM 1738 N N . GLY A 1 231 ? 6.690 -1.928 -30.032 1.00 88.62 231 GLY A N 1
ATOM 1739 C CA . GLY A 1 231 ? 6.154 -3.030 -29.224 1.00 88.62 231 GLY A CA 1
ATOM 1740 C C . GLY A 1 231 ? 6.590 -2.982 -27.758 1.00 88.62 231 GLY A C 1
ATOM 1741 O O . GLY A 1 231 ? 6.989 -4.007 -27.212 1.00 88.62 231 GLY A O 1
ATOM 1742 N N . LEU A 1 232 ? 6.521 -1.799 -27.131 1.00 93.88 232 LEU A N 1
ATOM 1743 C CA . LEU A 1 232 ? 6.959 -1.570 -25.747 1.00 93.88 232 LEU A CA 1
ATOM 1744 C C . LEU A 1 232 ? 6.373 -2.586 -24.762 1.00 93.88 232 LEU A C 1
ATOM 1746 O O . LEU A 1 232 ? 7.085 -3.082 -23.899 1.00 93.88 232 LEU A O 1
ATOM 1750 N N . ASP A 1 233 ? 5.100 -2.927 -24.922 1.00 95.88 233 ASP A N 1
ATOM 1751 C CA . ASP A 1 233 ? 4.410 -3.907 -24.092 1.00 95.88 233 ASP A CA 1
ATOM 1752 C C . ASP A 1 233 ? 5.091 -5.279 -24.146 1.00 95.88 233 ASP A C 1
ATOM 1754 O O . ASP A 1 233 ? 5.485 -5.828 -23.118 1.00 95.88 233 ASP A O 1
ATOM 1758 N N . HIS A 1 234 ? 5.320 -5.795 -25.352 1.00 95.00 234 HIS A N 1
ATOM 1759 C CA . HIS A 1 234 ? 6.009 -7.066 -25.541 1.00 95.00 234 HIS A CA 1
ATOM 1760 C C . HIS A 1 234 ? 7.447 -7.020 -25.007 1.00 95.00 234 HIS A C 1
ATOM 1762 O O . HIS A 1 234 ? 7.837 -7.898 -24.242 1.00 95.00 234 HIS A O 1
ATOM 1768 N N . ALA A 1 235 ? 8.203 -5.966 -25.327 1.00 95.12 235 ALA A N 1
ATOM 1769 C CA . ALA A 1 235 ? 9.583 -5.807 -24.871 1.00 95.12 235 ALA A CA 1
ATOM 1770 C C . ALA A 1 235 ? 9.698 -5.709 -23.339 1.00 95.12 235 ALA A C 1
ATOM 1772 O O . ALA A 1 235 ? 10.610 -6.283 -22.745 1.00 95.12 235 ALA A O 1
ATOM 1773 N N . ALA A 1 236 ? 8.766 -5.010 -22.686 1.00 96.75 236 ALA A N 1
ATOM 1774 C CA . ALA A 1 236 ? 8.733 -4.881 -21.235 1.00 96.75 236 ALA A CA 1
ATOM 1775 C C . ALA A 1 236 ? 8.369 -6.206 -20.547 1.00 96.75 236 ALA A C 1
ATOM 1777 O O . ALA A 1 236 ? 8.962 -6.532 -19.518 1.00 96.75 236 ALA A O 1
ATOM 1778 N N . ALA A 1 237 ? 7.445 -6.987 -21.120 1.00 97.19 237 ALA A N 1
ATOM 1779 C CA . ALA A 1 237 ? 7.141 -8.338 -20.644 1.00 97.19 237 ALA A CA 1
ATOM 1780 C C . ALA A 1 237 ? 8.338 -9.288 -20.806 1.00 97.19 237 ALA A C 1
ATOM 1782 O O . ALA A 1 237 ? 8.704 -9.971 -19.854 1.00 97.19 237 ALA A O 1
ATOM 1783 N N . GLU A 1 238 ? 8.989 -9.302 -21.972 1.00 95.94 238 GLU A N 1
ATOM 1784 C CA . GLU A 1 238 ? 10.182 -10.131 -22.192 1.00 95.94 238 GLU A CA 1
ATOM 1785 C C . GLU A 1 238 ? 11.312 -9.769 -21.229 1.00 95.94 238 GLU A C 1
ATOM 1787 O O . GLU A 1 238 ? 11.895 -10.651 -20.601 1.00 95.94 238 GLU A O 1
ATOM 1792 N N . LEU A 1 239 ? 11.589 -8.474 -21.052 1.00 96.00 239 LEU A N 1
ATOM 1793 C CA . LEU A 1 239 ? 12.614 -8.030 -20.113 1.00 96.00 239 LEU A CA 1
ATOM 1794 C C . LEU A 1 239 ? 12.273 -8.428 -18.672 1.00 96.00 239 LEU A C 1
ATOM 1796 O O . LEU A 1 239 ? 13.162 -8.833 -17.926 1.00 96.00 239 LEU A O 1
ATOM 1800 N N . ALA A 1 240 ? 11.002 -8.342 -18.272 1.00 96.88 240 ALA A N 1
ATOM 1801 C CA . ALA A 1 240 ? 10.569 -8.799 -16.956 1.00 96.88 240 ALA A CA 1
ATOM 1802 C C . ALA A 1 240 ? 10.803 -10.303 -16.765 1.00 96.88 240 ALA A C 1
ATOM 1804 O O . ALA A 1 240 ? 11.319 -10.707 -15.721 1.00 96.88 240 ALA A O 1
ATOM 1805 N N . ALA A 1 241 ? 10.479 -11.124 -17.766 1.00 96.19 241 ALA A N 1
ATOM 1806 C CA . ALA A 1 241 ? 10.752 -12.558 -17.739 1.00 96.19 241 ALA A CA 1
ATOM 1807 C C . ALA A 1 241 ? 12.260 -12.856 -17.649 1.00 96.19 241 ALA A C 1
ATOM 1809 O O . ALA A 1 241 ? 12.674 -13.649 -16.803 1.00 96.19 241 ALA A O 1
ATOM 1810 N N . ASP A 1 242 ? 13.081 -12.176 -18.457 1.00 94.19 242 ASP A N 1
ATOM 1811 C CA . ASP A 1 242 ? 14.542 -12.326 -18.457 1.00 94.19 242 ASP A CA 1
ATOM 1812 C C . ASP A 1 242 ? 15.154 -11.968 -17.095 1.00 94.19 242 ASP A C 1
ATOM 1814 O O . ASP A 1 242 ? 16.026 -12.677 -16.593 1.00 94.19 242 ASP A O 1
ATOM 1818 N N . VAL A 1 243 ? 14.707 -10.865 -16.488 1.00 93.44 243 VAL A N 1
ATOM 1819 C CA . VAL A 1 243 ? 15.196 -10.381 -15.189 1.00 93.44 243 VAL A CA 1
ATOM 1820 C C . VAL A 1 243 ? 14.812 -11.337 -14.063 1.00 93.44 243 VAL A C 1
ATOM 1822 O O . VAL A 1 243 ? 15.667 -11.681 -13.251 1.00 93.44 243 VAL A O 1
ATOM 1825 N N . LEU A 1 244 ? 13.565 -11.814 -14.038 1.00 92.12 244 LEU A N 1
ATOM 1826 C CA . LEU A 1 244 ? 13.096 -12.763 -13.022 1.00 92.12 244 LEU A CA 1
ATOM 1827 C C . LEU A 1 244 ? 13.715 -14.158 -13.163 1.00 92.12 244 LEU A C 1
ATOM 1829 O O . LEU A 1 244 ? 13.746 -14.898 -12.190 1.00 92.12 244 LEU A O 1
ATOM 1833 N N . ALA A 1 245 ? 14.193 -14.533 -14.351 1.00 88.75 245 ALA A N 1
ATOM 1834 C CA . ALA A 1 245 ? 14.928 -15.781 -14.549 1.00 88.75 245 ALA A CA 1
ATOM 1835 C C . ALA A 1 245 ? 16.405 -15.690 -14.117 1.00 88.75 245 ALA A C 1
ATOM 1837 O O . ALA A 1 245 ? 17.057 -16.722 -13.951 1.00 88.75 245 ALA A O 1
ATOM 1838 N N . ARG A 1 246 ? 16.948 -14.470 -13.995 1.00 80.88 246 ARG A N 1
ATOM 1839 C CA . ARG A 1 246 ? 18.353 -14.200 -13.642 1.00 80.88 246 ARG A CA 1
ATOM 1840 C C . ARG A 1 246 ? 18.567 -13.887 -12.159 1.00 80.88 246 ARG A C 1
ATOM 1842 O O . ARG A 1 246 ? 19.692 -14.067 -11.697 1.00 80.88 246 ARG A O 1
ATOM 1849 N N . GLY A 1 247 ? 17.545 -13.375 -11.470 1.00 65.50 247 GLY A N 1
ATOM 1850 C CA . GLY A 1 247 ? 17.549 -13.089 -10.027 1.00 65.50 247 GLY A CA 1
ATOM 1851 C C . GLY A 1 247 ? 17.050 -14.261 -9.197 1.00 65.50 247 GLY A C 1
ATOM 1852 O O . GLY A 1 247 ? 17.552 -14.409 -8.063 1.00 65.50 247 GLY A O 1
#

Foldseek 3Di:
DWQDKDWAAAPDQKKKKFEPDQDPDDFDCVQPQWDDDQTIIIGGAAHPPGTAMEIEAEQKAFLDAAWPDWAKHFHQQQKMKIYYNVRPTIDMGRHDDGTIWTWTWGFHDRNHGRYIYIYIQWANDWDFQQWFPPQGDGTMTGHPPDDCDLLNSLCRLLVDPPSQLGSQLRLLLSLLVCLVVPDPVCSVVVSVVSLLSVLVSVCVVVVPDDSCRSVVCSVVSVVLSVPDPDDSRVSSSVSSVVSVVRD

Organism: Streptomyces venezuelae (NCBI:txid54571)

Mean predicted aligned error: 4.55 Å

Nearest PDB structures (foldseek):
  4mqd-assembly1_A  TM=6.925E-01  e=1.391E-06  Bacillus subtilis subsp. subtilis str. 168
  8acy-assembly1_D  TM=4.729E-01  e=1.501E+00  Vibrio cholerae
  5okz-assembly3_Q  TM=1.522E-01  e=1.333E+00  Saccharomyces cerevisiae S288C

pLDDT: mean 93.09, std 4.81, range [65.5, 98.25]

Secondary structure (DSSP, 8-state):
-EEEEEEE--SSSEEEEE-SSPPSS----TT-SEEE-SSEEEEEB--SSSPEEEEEEESEEE--SEEEEEEEEEETTSEEEEEETTSSSEEEEE-SSSEEEEEEEEESSTTTBSEEEEEES--SSEEPPP-BTTB----EEE-TT----HHHHHHHHTT--SSHHHHHHHHHHHHHHHHHHS-GGGHHHHHHHHHHHHHHHHHHH-TTS-HHHHHHHHHHHHHHHHT--S-HHHHHHHHHHHHHHH-

Sequence (247 aa):
MLIGSAELHLNHRVLRIGSPAPPEEVLALAGAPLVASRTHVHIAARAQAGLVRVRLWNRAGPAGGSVLFDGELVLDDGAIAVGDILGVSRFVQSVGDPGVHHIRGTVDDPGVASRVDVVIDSGRDGQSLTSVDGYPLPQFVVAEDFDLGRSDELALILSVHDMPHNRLAAAFKVIKLASESDPLPRVEVLREFRMRMVCEWLRWLAPVASADEVFAMSGYMFERLDGTAAGLDHAAAELAADVLARG